Protein AF-A0A1F5FEW5-F1 (afdb_monomer_lite)

Organism: NCBI:txid1817816

Sequence (375 aa):
MHKVLIYILLVSVSVFAAATVSVQEEYPSTSPAATLWSGYEPPIFGDGAGYYFWDSQETSSWAPTYNWRTPHNPQGWHGDDTYWTLSTPFAIRFCGSNHAAGSNFYVGSNGILGFMSSGMDNPINQNLPSTSAPNNIMAAFWDNLSGYTNGEIYVETAGSAPTRKWCITYSPWYYYEAAADPIEFQILIHEAPLTTVNNSVEFRYKDVIGDSWRDNGFSATVGLENSGGTDAVQYSYNQEIIPNQFSILFVDKNWVDDQLGDFNLLTPEDGAEVYTGETINFTWEEASYGGHGDVTYTLFMDDNPEFSSPLVFDRGGVTWFNYVFGDDDTGNYWWKVYAEEDDIGISKWCEDVFEFLVTGVSVDETTWGQIKAEY

InterPro domains:
  IPR013783 Immunoglobulin-like fold [G3DSA:2.60.40.10] (257-363)

Structure (mmCIF, N/CA/C/O backbone):
data_AF-A0A1F5FEW5-F1
#
_entry.id   AF-A0A1F5FEW5-F1
#
loop_
_atom_site.group_PDB
_atom_site.id
_atom_site.type_symbol
_atom_site.label_atom_id
_atom_site.label_alt_id
_atom_site.label_comp_id
_atom_site.label_asym_id
_atom_site.label_entity_id
_atom_site.label_seq_id
_atom_site.pdbx_PDB_ins_code
_atom_site.Cartn_x
_atom_site.Cartn_y
_atom_site.Cartn_z
_atom_site.occupancy
_atom_site.B_iso_or_equiv
_atom_site.auth_seq_id
_atom_site.auth_comp_id
_atom_site.auth_asym_id
_atom_site.auth_atom_id
_atom_site.pdbx_PDB_model_num
ATOM 1 N N . MET A 1 1 ? -36.067 -18.335 -75.563 1.00 40.59 1 MET A N 1
ATOM 2 C CA . MET A 1 1 ? -36.464 -19.628 -74.967 1.00 40.59 1 MET A CA 1
ATOM 3 C C . MET A 1 1 ? -36.988 -19.354 -73.570 1.00 40.59 1 MET A C 1
ATOM 5 O O . MET A 1 1 ? -36.262 -18.792 -72.766 1.00 40.59 1 MET A O 1
ATOM 9 N N . HIS A 1 2 ? -38.266 -19.654 -73.338 1.00 34.50 2 HIS A N 1
ATOM 10 C CA . HIS A 1 2 ? -38.938 -19.556 -72.040 1.00 34.50 2 HIS A CA 1
ATOM 11 C C . HIS A 1 2 ? -38.387 -20.599 -71.064 1.00 34.50 2 HIS A C 1
ATOM 13 O O . HIS A 1 2 ? -38.307 -21.759 -71.460 1.00 34.50 2 HIS A O 1
ATOM 19 N N . LYS A 1 3 ? -38.161 -20.224 -69.798 1.00 34.78 3 LYS A N 1
ATOM 20 C CA . LYS A 1 3 ? -38.525 -21.050 -68.633 1.00 34.78 3 LYS A CA 1
ATOM 21 C C . LYS A 1 3 ? -38.896 -20.153 -67.447 1.00 34.78 3 LYS A C 1
ATOM 23 O O . LYS A 1 3 ? -38.059 -19.458 -66.888 1.00 34.78 3 LYS A O 1
ATOM 28 N N . VAL A 1 4 ? -40.184 -20.192 -67.126 1.00 32.16 4 VAL A N 1
ATOM 29 C CA . VAL A 1 4 ? -40.816 -19.743 -65.884 1.00 32.16 4 VAL A CA 1
ATOM 30 C C . VAL A 1 4 ? -40.591 -20.836 -64.838 1.00 32.16 4 VAL A C 1
ATOM 32 O O . VAL A 1 4 ? -40.785 -22.006 -65.166 1.00 32.16 4 VAL A O 1
ATOM 35 N N . LEU A 1 5 ? -40.245 -20.475 -63.599 1.00 31.42 5 LEU A N 1
ATOM 36 C CA . LEU A 1 5 ? -40.449 -21.344 -62.437 1.00 31.42 5 LEU A CA 1
ATOM 37 C C . LEU A 1 5 ? -41.149 -20.554 -61.321 1.00 31.42 5 LEU A C 1
ATOM 39 O O . LEU A 1 5 ? -40.703 -19.488 -60.910 1.00 31.42 5 LEU A O 1
ATOM 43 N N . ILE A 1 6 ? -42.287 -21.107 -60.916 1.00 30.22 6 ILE A N 1
ATOM 44 C CA . ILE A 1 6 ? -43.209 -20.706 -59.849 1.00 30.22 6 ILE A CA 1
ATOM 45 C C . ILE A 1 6 ? -42.828 -21.484 -58.576 1.00 30.22 6 ILE A C 1
ATOM 47 O O . ILE A 1 6 ? -42.201 -22.535 -58.709 1.00 30.22 6 ILE A O 1
ATOM 51 N N . TYR A 1 7 ? -43.319 -21.002 -57.417 1.00 27.98 7 TYR A N 1
ATOM 52 C CA . TYR A 1 7 ? -43.591 -21.696 -56.132 1.00 27.98 7 TYR A CA 1
ATOM 53 C C . TYR A 1 7 ? -42.615 -21.376 -54.976 1.00 27.98 7 TYR A C 1
ATOM 55 O O . TYR A 1 7 ? -41.419 -21.300 -55.209 1.00 27.98 7 TYR A O 1
ATOM 63 N N . ILE A 1 8 ? -42.991 -21.182 -53.697 1.00 31.66 8 ILE A N 1
ATOM 64 C CA . ILE A 1 8 ? -44.252 -21.158 -52.914 1.00 31.66 8 ILE A CA 1
ATOM 65 C C . ILE A 1 8 ? -43.999 -20.261 -51.694 1.00 31.66 8 ILE A C 1
ATOM 67 O O . ILE A 1 8 ? -42.938 -20.345 -51.081 1.00 31.66 8 ILE A O 1
ATOM 71 N N . LEU A 1 9 ? -44.990 -19.450 -51.320 1.00 28.30 9 LEU A N 1
ATOM 72 C CA . LEU A 1 9 ? -45.035 -18.715 -50.057 1.00 28.30 9 LEU A CA 1
ATOM 73 C C . LEU A 1 9 ? -45.395 -19.701 -48.925 1.00 28.30 9 LEU A C 1
ATOM 75 O O . LEU A 1 9 ? -46.493 -20.257 -48.928 1.00 28.30 9 LEU A O 1
ATOM 79 N N . LEU A 1 10 ? -44.486 -19.937 -47.976 1.00 30.41 10 LEU A N 1
ATOM 80 C CA . LEU A 1 10 ? -44.769 -20.689 -46.748 1.00 30.41 10 LEU A CA 1
ATOM 81 C C . LEU A 1 10 ? -45.176 -19.706 -45.645 1.00 30.41 10 LEU A C 1
ATOM 83 O O . LEU A 1 10 ? -44.367 -18.915 -45.171 1.00 30.41 10 LEU A O 1
ATOM 87 N N . VAL A 1 11 ? -46.452 -19.763 -45.265 1.00 31.06 11 VAL A N 1
ATOM 88 C CA . VAL A 1 11 ? -47.012 -19.103 -44.082 1.00 31.06 11 VAL A CA 1
ATOM 89 C C . VAL A 1 11 ? -46.701 -19.987 -42.875 1.00 31.06 11 VAL A C 1
ATOM 91 O O . VAL A 1 11 ? -47.143 -21.135 -42.830 1.00 31.06 11 VAL A O 1
ATOM 94 N N . SER A 1 12 ? -45.947 -19.480 -41.903 1.00 33.28 12 SER A N 1
ATOM 95 C CA . SER A 1 12 ? -45.783 -20.140 -40.608 1.00 33.28 12 SER A CA 1
ATOM 96 C C . SER A 1 12 ? -46.998 -19.849 -39.724 1.00 33.28 12 SER A C 1
ATOM 98 O O . SER A 1 12 ? -47.318 -18.704 -39.412 1.00 33.28 12 SER A O 1
ATOM 100 N N . VAL A 1 13 ? -47.694 -20.920 -39.344 1.00 30.59 13 VAL A N 1
ATOM 101 C CA . VAL A 1 13 ? -48.772 -20.931 -38.352 1.00 30.59 13 VAL A CA 1
ATOM 102 C C . VAL A 1 13 ? -48.139 -21.129 -36.977 1.00 30.59 13 VAL A C 1
ATOM 104 O O . VAL A 1 13 ? -47.499 -22.152 -36.734 1.00 30.59 13 VAL A O 1
ATOM 107 N N . SER A 1 14 ? -48.311 -20.165 -36.076 1.00 32.19 14 SER A N 1
ATOM 108 C CA . SER A 1 14 ? -47.898 -20.282 -34.676 1.00 32.19 14 SER A CA 1
ATOM 109 C C . SER A 1 14 ? -48.898 -21.160 -33.920 1.00 32.19 14 SER A C 1
ATOM 111 O O . SER A 1 14 ? -50.078 -20.826 -33.814 1.00 32.19 14 SER A O 1
ATOM 113 N N . VAL A 1 15 ? -48.427 -22.287 -33.392 1.00 32.88 15 VAL A N 1
ATOM 114 C CA . VAL A 1 15 ? -49.183 -23.160 -32.486 1.00 32.88 15 VAL A CA 1
ATOM 115 C C . VAL A 1 15 ? -49.046 -22.609 -31.066 1.00 32.88 15 VAL A C 1
ATOM 117 O O . VAL A 1 15 ? -47.937 -22.495 -30.551 1.00 32.88 15 VAL A O 1
ATOM 120 N N . PHE A 1 16 ? -50.169 -22.270 -30.429 1.00 29.48 16 PHE A N 1
ATOM 121 C CA . PHE A 1 16 ? -50.225 -21.982 -28.995 1.00 29.48 16 PHE A CA 1
ATOM 122 C C . PHE A 1 16 ? -50.066 -23.291 -28.212 1.00 29.48 16 PHE A C 1
ATOM 124 O O . PHE A 1 16 ? -50.954 -24.143 -28.237 1.00 29.48 16 PHE A O 1
ATOM 131 N N . ALA A 1 17 ? -48.947 -23.447 -27.507 1.00 32.41 17 ALA A N 1
ATOM 132 C CA . ALA A 1 17 ? -48.800 -24.448 -26.459 1.00 32.41 17 ALA A CA 1
ATOM 133 C C . ALA A 1 17 ? -49.227 -23.821 -25.124 1.00 32.41 17 ALA A C 1
ATOM 135 O O . ALA A 1 17 ? -48.622 -22.858 -24.657 1.00 32.41 17 ALA A O 1
ATOM 136 N N . ALA A 1 18 ? -50.293 -24.356 -24.530 1.00 30.48 18 ALA A N 1
ATOM 137 C CA . ALA A 1 18 ? -50.692 -24.040 -23.168 1.00 30.48 18 ALA A CA 1
ATOM 138 C C . ALA A 1 18 ? -49.733 -24.745 -22.197 1.00 30.48 18 ALA A C 1
ATOM 140 O O . ALA A 1 18 ? -49.729 -25.973 -22.118 1.00 30.48 18 ALA A O 1
ATOM 141 N N . ALA A 1 19 ? -48.922 -23.974 -21.473 1.00 31.45 19 ALA A N 1
ATOM 142 C CA . ALA A 1 19 ? -48.166 -24.469 -20.331 1.00 31.45 19 ALA A CA 1
ATOM 143 C C . ALA A 1 19 ? -48.987 -24.233 -19.057 1.00 31.45 19 ALA A C 1
ATOM 145 O O . ALA A 1 19 ? -49.386 -23.113 -18.743 1.00 31.45 19 ALA A O 1
ATOM 146 N N . THR A 1 20 ? -49.276 -25.322 -18.352 1.00 30.98 20 THR A N 1
ATOM 147 C CA . THR A 1 20 ? -49.889 -25.345 -17.025 1.00 30.98 20 THR A CA 1
ATOM 148 C C . THR A 1 20 ? -48.967 -24.682 -16.005 1.00 30.98 20 THR A C 1
ATOM 150 O O . THR A 1 20 ? -47.827 -25.108 -15.840 1.00 30.98 20 THR A O 1
ATOM 153 N N . VAL A 1 21 ? -49.476 -23.662 -15.313 1.00 26.70 21 VAL A N 1
ATOM 154 C CA . VAL A 1 21 ? -48.809 -22.998 -14.187 1.00 26.70 21 VAL A CA 1
ATOM 155 C C . VAL A 1 21 ? -48.862 -23.921 -12.969 1.00 26.70 21 VAL A C 1
ATOM 157 O O . VAL A 1 21 ? -49.942 -24.197 -12.448 1.00 26.70 21 VAL A O 1
ATOM 160 N N . SER A 1 22 ? -47.707 -24.398 -12.510 1.00 32.69 22 SER A N 1
ATOM 161 C CA . SER A 1 22 ? -47.540 -24.904 -11.147 1.00 32.69 22 SER A CA 1
ATOM 162 C C . SER A 1 22 ? -47.079 -23.747 -10.265 1.00 32.69 22 SER A C 1
ATOM 164 O O . SER A 1 22 ? -46.019 -23.175 -10.509 1.00 32.69 22 SER A O 1
ATOM 166 N N . VAL A 1 23 ? -47.884 -23.397 -9.264 1.00 29.64 23 VAL A N 1
ATOM 167 C CA . VAL A 1 23 ? -47.531 -22.418 -8.230 1.00 29.64 23 VAL A CA 1
ATOM 168 C C . VAL A 1 23 ? -46.444 -23.038 -7.352 1.00 29.64 23 VAL A C 1
ATOM 170 O O . VAL A 1 23 ? -46.699 -24.033 -6.677 1.00 29.64 23 VAL A O 1
ATOM 173 N N . GLN A 1 24 ? -45.234 -22.483 -7.402 1.00 28.95 24 GLN A N 1
ATOM 174 C CA . GLN A 1 24 ? -44.215 -22.699 -6.379 1.00 28.95 24 GLN A CA 1
ATOM 175 C C . GLN A 1 24 ? -44.379 -21.588 -5.337 1.00 28.95 24 GLN A C 1
ATOM 177 O O . GLN A 1 24 ? -44.496 -20.421 -5.705 1.00 28.95 24 GLN A O 1
ATOM 182 N N . GLU A 1 25 ? -44.451 -21.960 -4.059 1.00 30.53 25 GLU A N 1
ATOM 183 C CA . GLU A 1 25 ? -44.457 -21.012 -2.944 1.00 30.53 25 GLU A CA 1
ATOM 184 C C . GLU A 1 25 ? -43.163 -20.189 -2.965 1.00 30.53 25 GLU A C 1
ATOM 186 O O . GLU A 1 25 ? -42.057 -20.730 -2.914 1.00 30.53 25 GLU A O 1
ATOM 191 N N . GLU A 1 26 ? -43.318 -18.874 -3.081 1.00 28.38 26 GLU A N 1
ATOM 192 C CA . GLU A 1 26 ? -42.242 -17.896 -3.018 1.00 28.38 26 GLU A CA 1
ATOM 193 C C . GLU A 1 26 ? -41.897 -17.678 -1.538 1.00 28.38 26 GLU A C 1
ATOM 195 O O . GLU A 1 26 ? -42.662 -17.075 -0.783 1.00 28.38 26 GLU A O 1
ATOM 200 N N . TYR A 1 27 ? -40.765 -18.225 -1.091 1.00 30.38 27 TYR A N 1
ATOM 201 C CA . TYR A 1 27 ? -40.160 -17.807 0.172 1.00 30.38 27 TYR A CA 1
ATOM 202 C C . TYR A 1 27 ? -39.613 -16.385 -0.016 1.00 30.38 27 TYR A C 1
ATOM 204 O O . TYR A 1 27 ? -38.919 -16.151 -1.009 1.00 30.38 27 TYR A O 1
ATOM 212 N N . PRO A 1 28 ? -39.876 -15.431 0.895 1.00 28.75 28 PRO A N 1
ATOM 213 C CA . PRO A 1 28 ? -39.321 -14.094 0.765 1.00 28.75 28 PRO A CA 1
ATOM 214 C C . PRO A 1 28 ? -37.799 -14.161 0.928 1.00 28.75 28 PRO A C 1
ATOM 216 O O . PRO A 1 28 ? -37.284 -14.399 2.019 1.00 28.75 28 PRO A O 1
ATOM 219 N N . SER A 1 29 ? -37.072 -13.954 -0.171 1.00 33.06 29 SER A N 1
ATOM 220 C CA . SER A 1 29 ? -35.638 -13.690 -0.144 1.00 33.06 29 SER A CA 1
ATOM 221 C C . SER A 1 29 ? -35.419 -12.253 0.322 1.00 33.06 29 SER A C 1
ATOM 223 O O . SER A 1 29 ? -35.373 -11.324 -0.483 1.00 33.06 29 SER A O 1
ATOM 225 N N . THR A 1 30 ? -35.295 -12.054 1.627 1.00 30.69 30 THR A N 1
ATOM 226 C CA . THR A 1 30 ? -34.707 -10.830 2.173 1.00 30.69 30 THR A CA 1
ATOM 227 C C . THR A 1 30 ? -33.286 -11.143 2.616 1.00 30.69 30 THR A C 1
ATOM 229 O O . THR A 1 30 ? -33.026 -11.317 3.803 1.00 30.69 30 THR A O 1
ATOM 232 N N . SER A 1 31 ? -32.357 -11.215 1.661 1.00 32.62 31 SER A N 1
ATOM 233 C CA . SER A 1 31 ? -31.032 -10.673 1.963 1.00 32.62 31 SER A CA 1
ATOM 234 C C . SER A 1 31 ? -31.220 -9.161 1.984 1.00 32.62 31 SER A C 1
ATOM 236 O O . SER A 1 31 ? -31.652 -8.617 0.961 1.00 32.62 31 SER A O 1
ATOM 238 N N . PRO A 1 32 ? -30.979 -8.462 3.104 1.00 31.09 32 PRO A N 1
ATOM 239 C CA . PRO A 1 32 ? -30.850 -7.024 3.021 1.00 31.09 32 PRO A CA 1
ATOM 240 C C . PRO A 1 32 ? -29.659 -6.766 2.097 1.00 31.09 32 PRO A C 1
ATOM 242 O O . PRO A 1 32 ? -28.554 -7.250 2.337 1.00 31.09 32 PRO A O 1
ATOM 245 N N . ALA A 1 33 ? -29.908 -6.076 0.986 1.00 33.22 33 ALA A N 1
ATOM 246 C CA . ALA A 1 33 ? -28.832 -5.443 0.251 1.00 33.22 33 ALA A CA 1
ATOM 247 C C . ALA A 1 33 ? -28.129 -4.533 1.259 1.00 33.22 33 ALA A C 1
ATOM 249 O O . ALA A 1 33 ? -28.769 -3.628 1.798 1.00 33.22 33 ALA A O 1
ATOM 250 N N . ALA A 1 34 ? -26.865 -4.829 1.568 1.00 35.53 34 ALA A N 1
ATOM 251 C CA . ALA A 1 34 ? -26.029 -3.935 2.346 1.00 35.53 34 ALA A CA 1
ATOM 252 C C . ALA A 1 34 ? -26.091 -2.569 1.660 1.00 35.53 34 ALA A C 1
ATOM 254 O O . ALA A 1 34 ? -25.756 -2.431 0.480 1.00 35.53 34 ALA A O 1
ATOM 255 N N . THR A 1 35 ? -26.649 -1.587 2.358 1.00 31.11 35 THR A N 1
ATOM 256 C CA . THR A 1 35 ? -26.758 -0.227 1.848 1.00 31.11 35 THR A CA 1
ATOM 257 C C . THR A 1 35 ? -25.340 0.325 1.820 1.00 31.11 35 THR A C 1
ATOM 259 O O . THR A 1 35 ? -24.811 0.717 2.854 1.00 31.11 35 THR A O 1
ATOM 262 N N . LEU A 1 36 ? -24.696 0.265 0.654 1.00 34.81 36 LEU A N 1
ATOM 263 C CA . LEU A 1 36 ? -23.358 0.810 0.458 1.00 34.81 36 LEU A CA 1
ATOM 264 C C . LEU A 1 36 ? -23.362 2.299 0.831 1.00 34.81 36 LEU A C 1
ATOM 266 O O . LEU A 1 36 ? -24.249 3.057 0.429 1.00 34.81 36 LEU A O 1
ATOM 270 N N . TRP A 1 37 ? -22.370 2.674 1.633 1.00 38.19 37 TRP A N 1
ATOM 271 C CA . TRP A 1 37 ? -22.073 4.022 2.104 1.00 38.19 37 TRP A CA 1
ATOM 272 C C . TRP A 1 37 ? -22.218 5.075 0.992 1.00 38.19 37 TRP A C 1
ATOM 274 O O . TRP A 1 37 ? -21.627 4.953 -0.081 1.00 38.19 37 TRP A O 1
ATOM 284 N N . SER A 1 38 ? -22.956 6.158 1.258 1.00 39.25 38 SER A N 1
ATOM 285 C CA . SER A 1 38 ? -23.284 7.222 0.290 1.00 39.25 38 SER A CA 1
ATOM 286 C C . SER A 1 38 ? -22.122 8.174 -0.050 1.00 39.25 38 SER A C 1
ATOM 288 O O . SER A 1 38 ? -22.351 9.316 -0.446 1.00 39.25 38 SER A O 1
ATOM 290 N N . GLY A 1 39 ? -20.881 7.723 0.128 1.00 34.00 39 GLY A N 1
ATOM 291 C CA . GLY A 1 39 ? -19.651 8.420 -0.258 1.00 34.00 39 GLY A CA 1
ATOM 292 C C . GLY A 1 39 ? -18.608 7.508 -0.912 1.00 34.00 39 GLY A C 1
ATOM 293 O O . GLY A 1 39 ? -17.491 7.956 -1.150 1.00 34.00 39 GLY A O 1
ATOM 294 N N . TYR A 1 40 ? -18.949 6.241 -1.176 1.00 38.09 40 TYR A N 1
ATOM 295 C CA . TYR A 1 40 ? -18.079 5.301 -1.874 1.00 38.09 40 TYR A CA 1
ATOM 296 C C . TYR A 1 40 ? -18.386 5.387 -3.370 1.00 38.09 40 TYR A C 1
ATOM 298 O O . TYR A 1 40 ? -19.321 4.763 -3.867 1.00 38.09 40 TYR A O 1
ATOM 306 N N . GLU A 1 41 ? -17.620 6.208 -4.081 1.00 43.66 41 GLU A N 1
ATOM 307 C CA . GLU A 1 41 ? -17.460 6.038 -5.523 1.00 43.66 41 GLU A CA 1
ATOM 308 C C . GLU A 1 41 ? -16.351 4.987 -5.694 1.00 43.66 41 GLU A C 1
ATOM 310 O O . GLU A 1 41 ? -15.206 5.283 -5.332 1.00 43.66 41 GLU A O 1
ATOM 315 N N . PRO A 1 42 ? -16.647 3.755 -6.159 1.00 41.94 42 PRO A N 1
ATOM 316 C CA . PRO A 1 42 ? -15.589 2.798 -6.468 1.00 41.94 42 PRO A CA 1
ATOM 317 C C . PRO A 1 42 ? -14.603 3.458 -7.445 1.00 41.94 42 PRO A C 1
ATOM 319 O O . PRO A 1 42 ? -15.044 4.218 -8.317 1.00 41.94 42 PRO A O 1
ATOM 322 N N . PRO A 1 43 ? -13.286 3.216 -7.315 1.00 47.47 43 PRO A N 1
ATOM 323 C CA . PRO A 1 43 ? -12.303 3.825 -8.199 1.00 47.47 43 PRO A CA 1
ATOM 324 C C . PRO A 1 43 ? -12.675 3.578 -9.660 1.00 47.47 43 PRO A C 1
ATOM 326 O O . PRO A 1 43 ? -13.128 2.498 -10.046 1.00 47.47 43 PRO A O 1
ATOM 329 N N . ILE A 1 44 ? -12.487 4.617 -10.473 1.00 49.03 44 ILE A N 1
ATOM 330 C CA . ILE A 1 44 ? -12.926 4.668 -11.866 1.00 49.03 44 ILE A CA 1
ATOM 331 C C . ILE A 1 44 ? -12.218 3.599 -12.739 1.00 49.03 44 ILE A C 1
ATOM 333 O O . ILE A 1 44 ? -12.749 3.281 -13.801 1.00 49.03 44 ILE A O 1
ATOM 337 N N . PHE A 1 45 ? -11.125 2.949 -12.289 1.00 47.62 45 PHE A N 1
ATOM 338 C CA . PHE A 1 45 ? -10.486 1.809 -12.976 1.00 47.62 45 PHE A CA 1
ATOM 339 C C . PHE A 1 45 ? -9.711 0.840 -12.038 1.00 47.62 45 PHE A C 1
ATOM 341 O O . PHE A 1 45 ? -9.053 1.275 -11.101 1.00 47.62 45 PHE A O 1
ATOM 348 N N . GLY A 1 46 ? -9.735 -0.468 -12.369 1.00 52.12 46 GLY A N 1
ATOM 349 C CA . GLY A 1 46 ? -8.716 -1.480 -12.010 1.00 52.12 46 GLY A CA 1
ATOM 350 C C . GLY A 1 46 ? -8.936 -2.342 -10.753 1.00 52.12 46 GLY A C 1
ATOM 351 O O . GLY A 1 46 ? -8.363 -2.033 -9.720 1.00 52.12 46 GLY A O 1
ATOM 352 N N . ASP A 1 47 ? -9.656 -3.471 -10.860 1.00 62.19 47 ASP A N 1
ATOM 353 C CA . ASP A 1 47 ? -9.476 -4.637 -9.963 1.00 62.19 47 ASP A CA 1
ATOM 354 C C . ASP A 1 47 ? -8.523 -5.610 -10.658 1.00 62.19 47 ASP A C 1
ATOM 356 O O . ASP A 1 47 ? -8.804 -6.076 -11.767 1.00 62.19 47 ASP A O 1
ATOM 360 N N . GLY A 1 48 ? -7.384 -5.881 -10.032 1.00 80.25 48 GLY A N 1
ATOM 361 C CA . GLY A 1 48 ? -6.429 -6.854 -10.537 1.00 80.25 48 GLY A CA 1
ATOM 362 C C . GLY A 1 48 ? -5.248 -7.027 -9.598 1.00 80.25 48 GLY A C 1
ATOM 363 O O . GLY A 1 48 ? -4.838 -6.108 -8.892 1.00 80.25 48 GLY A O 1
ATOM 364 N N . ALA A 1 49 ? -4.726 -8.244 -9.526 1.00 90.19 49 ALA A N 1
ATOM 365 C CA . ALA A 1 49 ? -3.607 -8.627 -8.670 1.00 90.19 49 ALA A CA 1
ATOM 366 C C . ALA A 1 49 ? -3.765 -8.254 -7.175 1.00 90.19 49 ALA A C 1
ATOM 368 O O . ALA A 1 49 ? -2.775 -8.178 -6.450 1.00 90.19 49 ALA A O 1
ATOM 369 N N . GLY A 1 50 ? -4.997 -8.057 -6.692 1.00 91.69 50 GLY A N 1
ATOM 370 C CA . GLY A 1 50 ? -5.294 -7.699 -5.300 1.00 91.69 50 GLY A CA 1
ATOM 371 C C . GLY A 1 50 ? -5.183 -6.208 -4.967 1.00 91.69 50 GLY A C 1
ATOM 372 O O . GLY A 1 50 ? -5.137 -5.870 -3.787 1.00 91.69 50 GLY A O 1
ATOM 373 N N . TYR A 1 51 ? -5.149 -5.330 -5.968 1.00 93.75 51 TYR A N 1
ATOM 374 C CA . TYR A 1 51 ? -5.003 -3.888 -5.783 1.00 93.75 51 TYR A CA 1
ATOM 375 C C . TYR A 1 51 ? -6.124 -3.097 -6.462 1.00 93.75 51 TYR A C 1
ATOM 377 O O . TYR A 1 51 ? -6.565 -3.458 -7.551 1.00 93.75 51 TYR A O 1
ATOM 385 N N . TYR A 1 52 ? -6.482 -1.972 -5.846 1.00 92.81 52 TYR A N 1
ATOM 386 C CA . TYR A 1 52 ? -7.066 -0.808 -6.513 1.00 92.81 52 TYR A CA 1
ATOM 387 C C . TYR A 1 52 ? -5.995 0.260 -6.739 1.00 92.81 52 TYR A C 1
ATOM 389 O O . TYR A 1 52 ? -4.930 0.214 -6.114 1.00 92.81 52 TYR A O 1
ATOM 397 N N . PHE A 1 53 ? -6.280 1.249 -7.590 1.00 93.44 53 PHE A N 1
ATOM 398 C CA . PHE A 1 53 ? -5.440 2.436 -7.709 1.00 93.44 53 PHE A CA 1
ATOM 399 C C . PHE A 1 53 ? -6.226 3.742 -7.774 1.00 93.44 53 PHE A C 1
ATOM 401 O O . PHE A 1 53 ? -7.387 3.768 -8.173 1.00 93.44 53 PHE A O 1
ATOM 408 N N . TRP A 1 54 ? -5.531 4.821 -7.421 1.00 93.50 54 TRP A N 1
ATOM 409 C CA . TRP A 1 54 ? -5.956 6.203 -7.622 1.00 93.50 54 TRP A CA 1
ATOM 410 C C . TRP A 1 54 ? -4.778 7.027 -8.111 1.00 93.50 54 TRP A C 1
ATOM 412 O O . TRP A 1 54 ? -3.628 6.770 -7.733 1.00 93.50 54 TRP A O 1
ATOM 422 N N . ASP A 1 55 ? -5.066 8.064 -8.884 1.00 94.81 55 ASP A N 1
ATOM 423 C CA . ASP A 1 55 ? -4.074 9.058 -9.254 1.00 94.81 55 ASP A CA 1
ATOM 424 C C . ASP A 1 55 ? -4.290 10.432 -8.610 1.00 94.81 55 ASP A C 1
ATOM 426 O O . ASP A 1 55 ? -5.322 10.746 -8.018 1.00 94.81 55 ASP A O 1
ATOM 430 N N . SER A 1 56 ? -3.249 11.261 -8.684 1.00 95.94 56 SER A N 1
ATOM 431 C CA . SER A 1 56 ? -3.212 12.578 -8.037 1.00 95.94 56 SER A CA 1
ATOM 432 C C . SER A 1 56 ? -4.142 13.645 -8.616 1.00 95.94 56 SER A C 1
ATOM 434 O O . SER A 1 56 ? -4.173 14.759 -8.090 1.00 95.94 56 SER A O 1
ATOM 436 N N . GLN A 1 57 ? -4.863 13.357 -9.701 1.00 93.31 57 GLN A N 1
ATOM 437 C CA . GLN A 1 57 ? -5.868 14.263 -10.265 1.00 93.31 57 GLN A CA 1
ATOM 438 C C . GLN A 1 57 ? -7.281 13.947 -9.765 1.00 93.31 57 GLN A C 1
ATOM 440 O O . GLN A 1 57 ? -8.210 14.724 -10.005 1.00 93.31 57 GLN A O 1
ATOM 445 N N . GLU A 1 58 ? -7.451 12.839 -9.049 1.00 90.25 58 GLU A N 1
ATOM 446 C CA . GLU A 1 58 ? -8.721 12.433 -8.468 1.00 90.25 58 GLU A CA 1
ATOM 447 C C . GLU A 1 58 ? -9.026 13.156 -7.144 1.00 90.25 58 GLU A C 1
ATOM 449 O O . GLU A 1 58 ? -8.166 13.762 -6.507 1.00 90.25 58 GLU A O 1
ATOM 454 N N . THR A 1 59 ? -10.293 13.099 -6.718 1.00 85.50 59 THR A N 1
ATOM 455 C CA . THR A 1 59 ? -10.786 13.755 -5.485 1.00 85.50 59 THR A CA 1
ATOM 456 C C . THR A 1 59 ? -11.107 12.777 -4.352 1.00 85.50 59 THR A C 1
ATOM 458 O O . THR A 1 59 ? -11.537 13.198 -3.279 1.00 85.50 59 THR A O 1
ATOM 461 N N . SER A 1 60 ? -10.895 11.478 -4.584 1.00 84.31 60 SER A N 1
ATOM 462 C CA . SER A 1 60 ? -11.062 10.409 -3.594 1.00 84.31 60 SER A CA 1
ATOM 463 C C . SER A 1 60 ? -10.171 10.634 -2.366 1.00 84.31 60 SER A C 1
ATOM 465 O O . SER A 1 60 ? -9.056 11.138 -2.487 1.00 84.31 60 SER A O 1
ATOM 467 N N . SER A 1 61 ? -10.608 10.185 -1.185 1.00 82.25 61 SER A N 1
ATOM 468 C CA . SER A 1 61 ? -9.773 10.173 0.029 1.00 82.25 61 SER A CA 1
ATOM 469 C C . SER A 1 61 ? -8.531 9.284 -0.094 1.00 82.25 61 SER A C 1
ATOM 471 O O . SER A 1 61 ? -7.587 9.445 0.676 1.00 82.25 61 SER A O 1
ATOM 473 N N . TRP A 1 62 ? -8.529 8.359 -1.056 1.00 85.75 62 TRP A N 1
ATOM 474 C CA . TRP A 1 62 ? -7.397 7.492 -1.383 1.00 85.75 62 TRP A CA 1
ATOM 475 C C . TRP A 1 62 ? -6.473 8.080 -2.458 1.00 85.75 62 TRP A C 1
ATOM 477 O O . TRP A 1 62 ? -5.391 7.539 -2.684 1.00 85.75 62 TRP A O 1
ATOM 487 N N . ALA A 1 63 ? -6.863 9.183 -3.107 1.00 89.31 63 ALA A N 1
ATOM 488 C CA . ALA A 1 63 ? -6.043 9.824 -4.127 1.00 89.31 63 ALA A CA 1
ATOM 489 C C . ALA A 1 63 ? -4.725 10.339 -3.517 1.00 89.31 63 ALA A C 1
ATOM 491 O O . ALA A 1 63 ? -4.741 11.075 -2.521 1.00 89.31 63 ALA A O 1
ATOM 492 N N . PRO A 1 64 ? -3.558 9.978 -4.084 1.00 94.00 64 PRO A N 1
ATOM 493 C CA . PRO A 1 64 ? -2.287 10.470 -3.582 1.00 94.00 64 PRO A CA 1
ATOM 494 C C . PRO A 1 64 ? -2.134 11.962 -3.878 1.00 94.00 64 PRO A C 1
ATOM 496 O O . PRO A 1 64 ? -2.507 12.455 -4.936 1.00 94.00 64 PRO A O 1
ATOM 499 N N . THR A 1 65 ? -1.486 12.697 -2.979 1.00 94.12 65 THR A N 1
ATOM 500 C CA . THR A 1 65 ? -0.970 14.029 -3.316 1.00 94.12 65 THR A CA 1
ATOM 501 C C . THR A 1 65 ? 0.446 13.889 -3.856 1.00 94.12 65 THR A C 1
ATOM 503 O O . THR A 1 65 ? 1.318 13.375 -3.149 1.00 94.12 65 THR A O 1
ATOM 506 N N . TYR A 1 66 ? 0.701 14.399 -5.065 1.00 96.44 66 TYR A N 1
ATOM 507 C CA . TYR A 1 66 ? 2.053 14.412 -5.617 1.00 96.44 66 TYR A CA 1
ATOM 508 C C . TYR A 1 66 ? 3.020 15.136 -4.671 1.00 96.44 66 TYR A C 1
ATOM 510 O O . TYR A 1 66 ? 2.821 16.293 -4.290 1.00 96.44 66 TYR A O 1
ATOM 518 N N . ASN A 1 67 ? 4.096 14.444 -4.301 1.00 96.00 67 ASN A N 1
ATOM 519 C CA . ASN A 1 67 ? 5.122 14.978 -3.418 1.00 96.00 67 ASN A CA 1
ATOM 520 C C . ASN A 1 67 ? 6.479 14.340 -3.731 1.00 96.00 67 ASN A C 1
ATOM 522 O O . ASN A 1 67 ? 6.773 13.230 -3.288 1.00 96.00 67 ASN A O 1
ATOM 526 N N . TRP A 1 68 ? 7.328 15.026 -4.490 1.00 97.44 68 TRP A N 1
ATOM 527 C CA . TRP A 1 68 ? 8.659 14.507 -4.801 1.00 97.44 68 TRP A CA 1
ATOM 528 C C . TRP A 1 68 ? 9.546 14.427 -3.561 1.00 97.44 68 TRP A C 1
ATOM 530 O O . TRP A 1 68 ? 9.691 15.402 -2.820 1.00 97.44 68 TRP A O 1
ATOM 540 N N . ARG A 1 69 ? 10.212 13.288 -3.364 1.00 95.56 69 ARG A N 1
ATOM 541 C CA . ARG A 1 69 ? 11.228 13.160 -2.320 1.00 95.56 69 ARG A CA 1
ATOM 542 C C . ARG A 1 69 ? 12.605 13.423 -2.914 1.00 95.56 69 ARG A C 1
ATOM 544 O O . ARG A 1 69 ? 13.018 12.719 -3.822 1.00 95.56 69 ARG A O 1
ATOM 551 N N . THR A 1 70 ? 13.365 14.370 -2.371 1.00 96.56 70 THR A N 1
ATOM 552 C CA . THR A 1 70 ? 14.777 14.516 -2.762 1.00 96.56 70 THR A CA 1
ATOM 553 C C . THR A 1 70 ? 15.556 13.250 -2.378 1.00 96.56 70 THR A C 1
ATOM 555 O O . THR A 1 70 ? 15.578 12.919 -1.188 1.00 96.56 70 THR A O 1
ATOM 558 N N . PRO A 1 71 ? 16.186 12.542 -3.333 1.00 96.00 71 PRO A N 1
ATOM 559 C CA . PRO A 1 71 ? 16.929 11.327 -3.029 1.00 96.00 71 PRO A CA 1
ATOM 560 C C . PRO A 1 71 ? 18.349 11.641 -2.519 1.00 96.00 71 PRO A C 1
ATOM 562 O O . PRO A 1 71 ? 18.966 12.618 -2.944 1.00 96.00 71 PRO A O 1
ATOM 565 N N . HIS A 1 72 ? 18.886 10.812 -1.612 1.00 95.19 72 HIS A N 1
ATOM 566 C CA . HIS A 1 72 ? 20.188 11.073 -0.959 1.00 95.19 72 HIS A CA 1
ATOM 567 C C . HIS A 1 72 ? 21.219 9.934 -1.041 1.00 95.19 72 HIS A C 1
ATOM 569 O O . HIS A 1 72 ? 22.400 10.190 -0.818 1.00 95.19 72 HIS A O 1
ATOM 575 N N . ASN A 1 73 ? 20.810 8.693 -1.334 1.00 97.81 73 ASN A N 1
ATOM 576 C CA . ASN A 1 73 ? 21.689 7.513 -1.312 1.00 97.81 73 ASN A CA 1
ATOM 577 C C . ASN A 1 73 ? 21.931 6.918 -2.722 1.00 97.81 73 ASN A C 1
ATOM 579 O O . ASN A 1 73 ? 21.273 5.931 -3.078 1.00 97.81 73 ASN A O 1
ATOM 583 N N . PRO A 1 74 ? 22.822 7.523 -3.536 1.00 98.06 74 PRO A N 1
ATOM 584 C CA . PRO A 1 74 ? 23.128 7.055 -4.890 1.00 98.06 74 PRO A CA 1
ATOM 585 C C . PRO A 1 74 ? 23.811 5.686 -4.859 1.00 98.06 74 PRO A C 1
ATOM 587 O O . PRO A 1 74 ? 24.589 5.406 -3.944 1.00 98.06 74 PRO A O 1
ATOM 590 N N . GLN A 1 75 ? 23.540 4.838 -5.849 1.00 98.44 75 GLN A N 1
ATOM 591 C CA . GLN A 1 75 ? 24.136 3.501 -5.941 1.00 98.44 75 GLN A CA 1
ATOM 592 C C . GLN A 1 75 ? 25.311 3.422 -6.933 1.00 98.44 75 GLN A C 1
ATOM 594 O O . GLN A 1 75 ? 26.041 2.428 -6.943 1.00 98.44 75 GLN A O 1
ATOM 599 N N . GLY A 1 76 ? 25.526 4.453 -7.751 1.00 98.00 76 GLY A N 1
ATOM 600 C CA . GLY A 1 76 ? 26.432 4.422 -8.897 1.00 98.00 76 GLY A CA 1
ATOM 601 C C . GLY A 1 76 ? 25.877 3.598 -10.060 1.00 98.00 76 GLY A C 1
ATOM 602 O O . GLY A 1 76 ? 26.651 3.110 -10.886 1.00 98.00 76 GLY A O 1
ATOM 603 N N . TRP A 1 77 ? 24.564 3.376 -10.100 1.00 98.38 77 TRP A N 1
ATOM 604 C CA . TRP A 1 77 ? 23.914 2.464 -11.038 1.00 98.38 77 TRP A CA 1
ATOM 605 C C . TRP A 1 77 ? 23.460 3.197 -12.291 1.00 98.38 77 TRP A C 1
ATOM 607 O O . TRP A 1 77 ? 22.644 4.112 -12.242 1.00 98.38 77 TRP A O 1
ATOM 617 N N . HIS A 1 78 ? 24.006 2.762 -13.419 1.00 97.69 78 HIS A N 1
ATOM 618 C CA . HIS A 1 78 ? 23.701 3.258 -14.751 1.00 97.69 78 HIS A CA 1
ATOM 619 C C . HIS A 1 78 ? 24.007 2.165 -15.774 1.00 97.69 78 HIS A C 1
ATOM 621 O O . HIS A 1 78 ? 24.810 1.260 -15.524 1.00 97.69 78 HIS A O 1
ATOM 627 N N . GLY A 1 79 ? 23.364 2.244 -16.927 1.00 98.00 79 GLY A N 1
ATOM 628 C CA . GLY A 1 79 ? 23.491 1.267 -17.991 1.00 98.00 79 GLY A CA 1
ATOM 629 C C . GLY A 1 79 ? 22.209 1.141 -18.796 1.00 98.00 79 GLY A C 1
ATOM 630 O O . GLY A 1 79 ? 21.176 1.716 -18.453 1.00 98.00 79 GLY A O 1
ATOM 631 N N . ASP A 1 80 ? 22.326 0.361 -19.854 1.00 98.00 80 ASP A N 1
ATOM 632 C CA . ASP A 1 80 ? 21.279 0.021 -20.804 1.00 98.00 80 ASP A CA 1
ATOM 633 C C . ASP A 1 80 ? 21.075 -1.494 -20.762 1.00 98.00 80 ASP A C 1
ATOM 635 O O . ASP A 1 80 ? 22.055 -2.220 -20.558 1.00 98.00 80 ASP A O 1
ATOM 639 N N . ASP A 1 81 ? 19.828 -1.944 -20.893 1.00 98.31 81 ASP A N 1
ATOM 640 C CA . ASP A 1 81 ? 19.433 -3.359 -20.836 1.00 98.31 81 ASP A CA 1
ATOM 641 C C . ASP A 1 81 ? 20.167 -4.165 -19.749 1.00 98.31 81 ASP A C 1
ATOM 643 O O . ASP A 1 81 ? 20.852 -5.163 -19.992 1.00 98.31 81 ASP A O 1
ATOM 647 N N . THR A 1 82 ? 20.067 -3.688 -18.508 1.00 98.50 82 THR A N 1
ATOM 648 C CA . THR A 1 82 ? 20.718 -4.294 -17.345 1.00 98.50 82 THR A CA 1
ATOM 649 C C . THR A 1 82 ? 19.815 -4.225 -16.121 1.00 98.50 82 THR A C 1
ATOM 651 O O . THR A 1 82 ? 18.794 -3.539 -16.111 1.00 98.50 82 THR A O 1
ATOM 654 N N . TYR A 1 83 ? 20.189 -4.928 -15.058 1.00 98.75 83 TYR A N 1
ATOM 655 C CA . TYR A 1 83 ? 19.494 -4.849 -13.784 1.00 98.75 83 TYR A CA 1
ATOM 656 C C . TYR A 1 83 ? 20.453 -5.006 -12.607 1.00 98.75 83 TYR A C 1
ATOM 658 O O . TYR A 1 83 ? 21.532 -5.598 -12.703 1.00 98.75 83 TYR A O 1
ATOM 666 N N . TRP A 1 84 ? 20.012 -4.521 -11.455 1.00 98.75 84 TRP A N 1
ATOM 667 C CA . TRP A 1 84 ? 20.704 -4.657 -10.182 1.00 98.75 84 TRP A CA 1
ATOM 668 C C . TRP A 1 84 ? 19.870 -5.457 -9.194 1.00 98.75 84 TRP A C 1
ATOM 670 O O . TRP A 1 84 ? 18.666 -5.637 -9.364 1.00 98.75 84 TRP A O 1
ATOM 680 N N . THR A 1 85 ? 20.526 -5.981 -8.161 1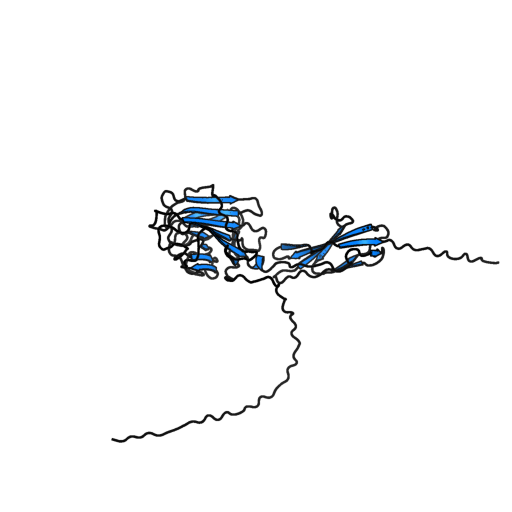.00 98.62 85 THR A N 1
ATOM 681 C CA . THR A 1 85 ? 19.871 -6.752 -7.100 1.00 98.62 85 THR A CA 1
ATOM 682 C C . THR A 1 85 ? 20.009 -6.024 -5.771 1.00 98.62 85 THR A C 1
ATOM 684 O O . THR A 1 85 ? 21.105 -5.633 -5.374 1.00 98.62 85 THR A O 1
ATOM 687 N N . LEU A 1 86 ? 18.885 -5.881 -5.083 1.00 98.19 86 LEU A N 1
ATOM 688 C CA . LEU A 1 86 ? 18.742 -5.381 -3.725 1.00 98.19 86 LEU A CA 1
ATOM 689 C C . LEU A 1 86 ? 18.211 -6.492 -2.817 1.00 98.19 86 LEU A C 1
ATOM 691 O O . LEU A 1 86 ? 17.670 -7.497 -3.280 1.00 98.19 86 LEU A O 1
ATOM 695 N N . SER A 1 87 ? 18.321 -6.272 -1.511 1.00 98.25 87 SER A N 1
ATOM 696 C CA . SER A 1 87 ? 17.602 -7.048 -0.503 1.00 98.25 87 SER A CA 1
ATOM 697 C C . SER A 1 87 ? 16.491 -6.191 0.090 1.00 98.25 87 SER A C 1
ATOM 699 O O . SER A 1 87 ? 16.729 -5.029 0.428 1.00 98.25 87 SER A O 1
ATOM 701 N N . THR A 1 88 ? 15.290 -6.749 0.236 1.00 98.31 88 THR A N 1
ATOM 702 C CA . THR A 1 88 ? 14.159 -6.021 0.822 1.00 98.31 88 THR A CA 1
ATOM 703 C C . THR A 1 88 ? 14.471 -5.593 2.268 1.00 98.31 88 THR A C 1
ATOM 705 O O . THR A 1 88 ? 14.935 -6.413 3.066 1.00 98.31 88 THR A O 1
ATOM 708 N N . PRO A 1 89 ? 14.221 -4.329 2.659 1.00 97.75 89 PRO A N 1
ATOM 709 C CA . PRO A 1 89 ? 14.519 -3.839 4.012 1.00 97.75 89 PRO A CA 1
ATOM 710 C C . PRO A 1 89 ? 13.496 -4.299 5.068 1.00 97.75 89 PRO A C 1
ATOM 712 O O . PRO A 1 89 ? 13.718 -4.147 6.275 1.00 97.75 89 PRO A O 1
ATOM 715 N N . PHE A 1 90 ? 12.363 -4.836 4.619 1.00 97.12 90 PHE A N 1
ATOM 716 C CA . PHE A 1 90 ? 11.278 -5.386 5.423 1.00 97.12 90 PHE A CA 1
ATOM 717 C C . PHE A 1 90 ? 10.505 -6.440 4.625 1.00 97.12 90 PHE A C 1
ATOM 719 O O . PHE A 1 90 ? 10.789 -6.659 3.446 1.00 97.12 90 PHE A O 1
ATOM 726 N N . ALA A 1 91 ? 9.581 -7.138 5.286 1.00 96.50 91 ALA A N 1
ATOM 727 C CA . ALA A 1 91 ? 8.722 -8.103 4.615 1.00 96.50 91 ALA A CA 1
ATOM 728 C C . ALA A 1 91 ? 7.741 -7.375 3.689 1.00 96.50 91 ALA A C 1
ATOM 730 O O . ALA A 1 91 ? 7.123 -6.397 4.100 1.00 96.50 91 ALA A O 1
ATOM 731 N N . ILE A 1 92 ? 7.617 -7.848 2.452 1.00 97.50 92 ILE A N 1
ATOM 732 C CA . ILE A 1 92 ? 6.726 -7.275 1.447 1.00 97.50 92 ILE A CA 1
ATOM 733 C C . ILE A 1 92 ? 5.745 -8.353 1.001 1.00 97.50 92 ILE A C 1
ATOM 735 O O . ILE A 1 92 ? 6.155 -9.403 0.510 1.00 97.50 92 ILE A O 1
ATOM 739 N N . ARG A 1 93 ? 4.454 -8.088 1.151 1.00 96.81 93 ARG A N 1
ATOM 740 C CA . ARG A 1 93 ? 3.379 -8.824 0.500 1.00 96.81 93 ARG A CA 1
ATOM 741 C C . ARG A 1 93 ? 3.027 -8.094 -0.793 1.00 96.81 93 ARG A C 1
ATOM 743 O O . ARG A 1 93 ? 2.724 -6.905 -0.771 1.00 96.81 93 ARG A O 1
ATOM 750 N N . PHE A 1 94 ? 3.148 -8.783 -1.919 1.00 97.44 94 PHE A N 1
ATOM 751 C CA . PHE A 1 94 ? 2.953 -8.211 -3.247 1.00 97.44 94 PHE A CA 1
ATOM 752 C C . PHE A 1 94 ? 2.171 -9.186 -4.120 1.00 97.44 94 PHE A C 1
ATOM 754 O O . PHE A 1 94 ? 2.551 -10.353 -4.245 1.00 97.44 94 PHE A O 1
ATOM 761 N N . CYS A 1 95 ? 1.067 -8.717 -4.700 1.00 95.81 95 CYS A N 1
ATOM 762 C CA . CYS A 1 95 ? 0.153 -9.523 -5.510 1.00 95.81 95 CYS A CA 1
ATOM 763 C C . CYS A 1 95 ? -0.241 -10.860 -4.839 1.00 95.81 95 CYS A C 1
ATOM 765 O O . CYS A 1 95 ? -0.192 -11.930 -5.452 1.00 95.81 95 CYS A O 1
ATOM 767 N N . GLY A 1 96 ? -0.529 -10.821 -3.533 1.00 92.75 96 GLY A N 1
ATOM 768 C CA . GLY A 1 96 ? -0.883 -11.976 -2.698 1.00 92.75 96 GLY A CA 1
ATOM 769 C C . GLY A 1 96 ? 0.291 -12.874 -2.278 1.00 92.75 96 GLY A C 1
ATOM 770 O O . GLY A 1 96 ? 0.102 -13.804 -1.486 1.00 92.75 96 GLY A O 1
ATOM 771 N N . SER A 1 97 ? 1.509 -12.606 -2.755 1.00 94.75 97 SER A N 1
ATOM 772 C CA . SER A 1 97 ? 2.717 -13.383 -2.448 1.00 94.75 97 SER A CA 1
ATOM 773 C C . SER A 1 97 ? 3.537 -12.737 -1.332 1.00 94.75 97 SER A C 1
ATOM 775 O O . SER A 1 97 ? 3.772 -11.534 -1.344 1.00 94.75 97 SER A O 1
ATOM 777 N N . ASN A 1 98 ? 4.011 -13.538 -0.373 1.00 95.69 98 ASN A N 1
ATOM 778 C CA . ASN A 1 98 ? 4.829 -13.056 0.743 1.00 95.69 98 ASN A CA 1
ATOM 779 C C . ASN A 1 98 ? 6.326 -13.157 0.431 1.00 95.69 98 ASN A C 1
ATOM 781 O O . ASN A 1 98 ? 6.848 -14.246 0.188 1.00 95.69 98 ASN A O 1
ATOM 785 N N . HIS A 1 99 ? 7.029 -12.034 0.540 1.00 97.19 99 HIS A N 1
ATOM 786 C CA . HIS A 1 99 ? 8.480 -11.926 0.448 1.00 97.19 99 HIS A CA 1
ATOM 787 C C . HIS A 1 99 ? 9.039 -11.516 1.812 1.00 97.19 99 HIS A C 1
ATOM 789 O O . HIS A 1 99 ? 8.783 -10.419 2.303 1.00 97.19 99 HIS A O 1
ATOM 795 N N . ALA A 1 100 ? 9.810 -12.395 2.455 1.00 96.88 100 ALA A N 1
ATOM 796 C CA . ALA A 1 100 ? 10.420 -12.092 3.749 1.00 96.88 100 ALA A CA 1
ATOM 797 C C . ALA A 1 100 ? 11.416 -10.921 3.644 1.00 96.88 100 ALA A C 1
ATOM 799 O O . ALA A 1 100 ? 11.962 -10.655 2.571 1.00 96.88 100 ALA A O 1
ATOM 800 N N . ALA A 1 101 ? 11.700 -10.251 4.764 1.00 96.75 101 ALA A N 1
ATOM 801 C CA . ALA A 1 101 ? 12.795 -9.284 4.823 1.00 96.75 101 ALA A CA 1
ATOM 802 C C . ALA A 1 101 ? 14.115 -9.941 4.380 1.00 96.75 101 ALA A C 1
ATOM 804 O O . ALA A 1 101 ? 14.412 -11.075 4.759 1.00 96.75 101 ALA A O 1
ATOM 805 N N . GLY A 1 102 ? 14.902 -9.233 3.573 1.00 98.12 102 GLY A N 1
ATOM 806 C CA . GLY A 1 102 ? 16.125 -9.758 2.975 1.00 98.12 102 GLY A CA 1
ATOM 807 C C . GLY A 1 102 ? 15.921 -10.552 1.679 1.00 98.12 102 GLY A C 1
ATOM 808 O O . GLY A 1 102 ? 16.907 -11.032 1.123 1.00 98.12 102 GLY A O 1
ATOM 809 N N . SER A 1 103 ? 14.687 -10.684 1.178 1.00 98.44 103 SER A N 1
ATOM 810 C CA . SER A 1 103 ? 14.424 -11.309 -0.128 1.00 98.44 103 SER A CA 1
ATOM 811 C C . SER A 1 103 ? 15.089 -10.519 -1.251 1.00 98.44 103 SER A C 1
ATOM 813 O O . SER A 1 103 ? 15.214 -9.297 -1.163 1.00 98.44 103 SER A O 1
ATOM 815 N N . ASN A 1 104 ? 15.490 -11.208 -2.320 1.00 98.62 104 ASN A N 1
ATOM 816 C CA . ASN A 1 104 ? 16.000 -10.538 -3.511 1.00 98.62 104 ASN A CA 1
ATOM 817 C C . ASN A 1 104 ? 14.907 -9.680 -4.148 1.00 98.62 104 ASN A C 1
ATOM 819 O O . ASN A 1 104 ? 13.763 -10.113 -4.291 1.00 98.62 104 ASN A O 1
ATOM 823 N N . PHE A 1 105 ? 15.306 -8.491 -4.573 1.00 98.81 105 PHE A N 1
ATOM 824 C CA . PHE A 1 105 ? 14.499 -7.562 -5.342 1.00 98.81 105 PHE A CA 1
ATOM 825 C C . PHE A 1 105 ? 15.354 -7.030 -6.487 1.00 98.81 105 PHE A C 1
ATOM 827 O O . PHE A 1 105 ? 16.517 -6.680 -6.285 1.00 98.81 105 PHE A O 1
ATOM 834 N N . TYR A 1 106 ? 14.807 -7.005 -7.689 1.00 98.88 106 TYR A N 1
ATOM 835 C CA . TYR A 1 106 ? 15.524 -6.667 -8.906 1.00 98.88 106 TYR A CA 1
ATOM 836 C C . TYR A 1 106 ? 15.062 -5.306 -9.412 1.00 98.88 106 TYR A C 1
ATOM 838 O O . TYR A 1 106 ? 13.874 -4.997 -9.360 1.00 98.88 106 TYR A O 1
ATOM 846 N N . VAL A 1 107 ? 16.011 -4.495 -9.871 1.00 98.81 107 VAL A N 1
ATOM 847 C CA . VAL A 1 107 ? 15.782 -3.134 -10.368 1.00 98.81 107 VAL A CA 1
ATOM 848 C C . VAL A 1 107 ? 16.368 -3.052 -11.768 1.00 98.81 107 VAL A C 1
ATOM 850 O O . VAL A 1 107 ? 17.586 -3.113 -11.912 1.00 98.81 107 VAL A O 1
ATOM 853 N N . GLY A 1 108 ? 15.521 -2.979 -12.789 1.00 98.69 108 GLY A N 1
ATOM 854 C CA . GLY A 1 108 ? 15.922 -2.898 -14.192 1.00 98.69 108 GLY A CA 1
ATOM 855 C C . GLY A 1 108 ? 16.233 -1.472 -14.638 1.00 98.69 108 GLY A C 1
ATOM 856 O O . GLY A 1 108 ? 15.647 -0.510 -14.138 1.00 98.69 108 GLY A O 1
ATOM 857 N N . SER A 1 109 ? 17.120 -1.315 -15.618 1.00 98.69 109 SER A N 1
ATOM 858 C CA . SER A 1 109 ? 17.378 -0.032 -16.290 1.00 98.69 109 SER A CA 1
ATOM 859 C C . SER A 1 109 ? 16.130 0.513 -16.996 1.00 98.69 109 SER A C 1
ATOM 861 O O . SER A 1 109 ? 15.913 1.719 -17.050 1.00 98.69 109 SER A O 1
ATOM 863 N N . ASN A 1 110 ? 15.267 -0.387 -17.457 1.00 98.69 110 ASN A N 1
ATOM 864 C CA . ASN A 1 110 ? 14.087 -0.109 -18.268 1.00 98.69 110 ASN A CA 1
ATOM 865 C C . ASN A 1 110 ? 12.828 0.251 -17.450 1.00 98.69 110 ASN A C 1
ATOM 867 O O . ASN A 1 110 ? 11.717 0.078 -17.929 1.00 98.69 110 ASN A O 1
ATOM 871 N N . GLY A 1 111 ? 12.961 0.714 -16.199 1.00 98.44 111 GLY A N 1
ATOM 872 C CA . GLY A 1 111 ? 11.815 1.160 -15.381 1.00 98.44 111 GLY A CA 1
ATOM 873 C C . GLY A 1 111 ? 10.914 0.038 -14.834 1.00 98.44 111 GLY A C 1
ATOM 874 O O . GLY A 1 111 ? 9.791 0.310 -14.397 1.00 98.44 111 GLY A O 1
ATOM 875 N N . ILE A 1 112 ? 11.403 -1.209 -14.838 1.00 98.25 112 ILE A N 1
ATOM 876 C CA . ILE A 1 112 ? 10.763 -2.381 -14.219 1.00 98.25 112 ILE A CA 1
ATOM 877 C C . ILE A 1 112 ? 11.495 -2.747 -12.933 1.00 98.25 112 ILE A C 1
ATOM 879 O O . ILE A 1 112 ? 12.726 -2.749 -12.887 1.00 98.25 112 ILE A O 1
ATOM 883 N N . LEU A 1 113 ? 10.749 -3.121 -11.901 1.00 98.75 113 LEU A N 1
ATOM 884 C CA . LEU A 1 113 ? 11.283 -3.658 -10.657 1.00 98.75 113 LEU A CA 1
ATOM 885 C C . LEU A 1 113 ? 10.475 -4.891 -10.251 1.00 98.75 113 LEU A C 1
ATOM 887 O O . LEU A 1 113 ? 9.336 -5.040 -10.677 1.00 98.75 113 LEU A O 1
ATOM 891 N N . GLY A 1 114 ? 11.010 -5.781 -9.421 1.00 98.38 114 GLY A N 1
ATOM 892 C CA . GLY A 1 114 ? 10.226 -6.938 -8.988 1.00 98.38 114 GLY A CA 1
ATOM 893 C C . GLY A 1 114 ? 11.006 -7.995 -8.230 1.00 98.38 114 GLY A C 1
ATOM 894 O O . GLY A 1 114 ? 12.147 -7.795 -7.822 1.00 98.38 114 GLY A O 1
ATOM 895 N N . PHE A 1 115 ? 10.388 -9.158 -8.043 1.00 98.62 115 PHE A N 1
ATOM 896 C CA . PHE A 1 115 ? 10.949 -10.235 -7.215 1.00 98.62 115 PHE A CA 1
ATOM 897 C C . PHE A 1 115 ? 11.458 -11.438 -8.019 1.00 98.62 115 PHE A C 1
ATOM 899 O O . PHE A 1 115 ? 11.899 -12.430 -7.437 1.00 98.62 115 PHE A O 1
ATOM 906 N N . MET A 1 116 ? 11.414 -11.376 -9.352 1.00 98.31 116 MET A N 1
ATOM 907 C CA . MET A 1 116 ? 11.973 -12.402 -10.235 1.00 98.31 116 MET A CA 1
ATOM 908 C C . MET A 1 116 ? 12.941 -11.770 -11.230 1.00 98.31 116 MET A C 1
ATOM 910 O O . MET A 1 116 ? 12.638 -10.748 -11.829 1.00 98.31 116 MET A O 1
ATOM 914 N N . SER A 1 117 ? 14.112 -12.384 -11.419 1.00 98.19 117 SER A N 1
ATOM 915 C CA . SER A 1 117 ? 15.176 -11.816 -12.259 1.00 98.19 117 SER A CA 1
ATOM 916 C C . SER A 1 117 ? 14.937 -11.975 -13.759 1.00 98.19 117 SER A C 1
ATOM 918 O O . SER A 1 117 ? 15.547 -11.269 -14.555 1.00 98.19 117 SER A O 1
ATOM 920 N N . SER A 1 118 ? 14.104 -12.937 -14.161 1.00 98.44 118 SER A N 1
ATOM 921 C CA . SER A 1 118 ? 13.872 -13.256 -15.571 1.00 98.44 118 SER A CA 1
ATOM 922 C C . SER A 1 118 ? 13.268 -12.061 -16.308 1.00 98.44 118 SER A C 1
ATOM 924 O O . SER A 1 118 ? 12.133 -11.697 -16.024 1.00 98.44 118 SER A O 1
ATOM 926 N N . GLY A 1 119 ? 13.995 -11.506 -17.282 1.00 97.62 119 GLY A N 1
ATOM 927 C CA . GLY A 1 119 ? 13.539 -10.400 -18.131 1.00 97.62 119 GLY A CA 1
ATOM 928 C C . GLY A 1 119 ? 13.588 -9.008 -17.491 1.00 97.62 119 GLY A C 1
ATOM 929 O O . GLY A 1 119 ? 12.981 -8.096 -18.038 1.00 97.62 119 GLY A O 1
ATOM 930 N N . MET A 1 120 ? 14.279 -8.824 -16.358 1.00 98.12 120 MET A N 1
ATOM 931 C CA . MET A 1 120 ? 14.441 -7.502 -15.714 1.00 98.12 120 MET A CA 1
ATOM 932 C C . MET A 1 120 ? 15.284 -6.508 -16.524 1.00 98.12 120 MET A C 1
ATOM 934 O O . MET A 1 120 ? 15.242 -5.311 -16.264 1.00 98.12 120 MET A O 1
ATOM 938 N N . ASP A 1 121 ? 16.044 -6.998 -17.496 1.00 97.69 121 ASP A N 1
ATOM 939 C CA . ASP A 1 121 ? 16.810 -6.230 -18.476 1.00 97.69 121 ASP A CA 1
ATOM 940 C C . ASP A 1 121 ? 16.016 -5.909 -19.753 1.00 97.69 121 ASP A C 1
ATOM 942 O O . ASP A 1 121 ? 16.531 -5.211 -20.615 1.00 97.69 121 ASP A O 1
ATOM 946 N N . ASN A 1 122 ? 14.778 -6.391 -19.911 1.00 97.75 122 ASN A N 1
ATOM 947 C CA . ASN A 1 122 ? 14.068 -6.323 -21.189 1.00 97.75 122 ASN A CA 1
ATOM 948 C C . ASN A 1 122 ? 13.538 -4.902 -21.503 1.00 97.75 122 ASN A C 1
ATOM 950 O O . ASN A 1 122 ? 12.701 -4.397 -20.751 1.00 97.75 122 ASN A O 1
ATOM 954 N N . PRO A 1 123 ? 13.923 -4.283 -22.634 1.00 97.88 123 PRO A N 1
ATOM 955 C CA . PRO A 1 123 ? 13.420 -2.965 -23.033 1.00 97.88 123 PRO A CA 1
ATOM 956 C C . PRO A 1 123 ? 12.037 -3.013 -23.692 1.00 97.88 123 PRO A C 1
ATOM 958 O O . PRO A 1 123 ? 11.403 -1.979 -23.889 1.00 97.88 123 PRO A O 1
ATOM 961 N N . ILE A 1 124 ? 11.566 -4.199 -24.091 1.00 98.00 124 ILE A N 1
ATOM 962 C CA . ILE A 1 124 ? 10.309 -4.351 -24.826 1.00 98.00 124 ILE A CA 1
ATOM 963 C C . ILE A 1 124 ? 9.160 -4.513 -23.838 1.00 98.00 124 ILE A C 1
ATOM 965 O O . ILE A 1 124 ? 8.938 -5.607 -23.312 1.00 98.00 124 ILE A O 1
ATOM 969 N N . ASN A 1 125 ? 8.419 -3.426 -23.647 1.00 97.62 125 ASN A N 1
ATOM 970 C CA . ASN A 1 125 ? 7.248 -3.372 -22.787 1.00 97.62 125 ASN A CA 1
ATOM 971 C C . ASN A 1 125 ? 6.073 -4.224 -23.301 1.00 97.62 125 ASN A C 1
ATOM 973 O O . ASN A 1 125 ? 5.992 -4.594 -24.477 1.00 97.62 125 ASN A O 1
ATOM 977 N N . GLN A 1 126 ? 5.155 -4.576 -22.401 1.00 97.25 126 GLN A N 1
ATOM 978 C CA . GLN A 1 126 ? 4.064 -5.510 -22.686 1.00 97.25 126 GLN A CA 1
ATOM 979 C C . GLN A 1 126 ? 2.753 -5.035 -22.072 1.00 97.25 126 GLN A C 1
ATOM 981 O O . GLN A 1 126 ? 2.732 -4.419 -21.012 1.00 97.25 126 GLN A O 1
ATOM 986 N N . ASN A 1 127 ? 1.643 -5.390 -22.717 1.00 97.12 127 ASN A N 1
ATOM 987 C CA . ASN A 1 127 ? 0.345 -5.238 -22.083 1.00 97.12 127 ASN A CA 1
ATOM 988 C C . ASN A 1 127 ? 0.220 -6.228 -20.916 1.00 97.12 127 ASN A C 1
ATOM 990 O O . ASN A 1 127 ? 0.575 -7.394 -21.083 1.00 97.12 127 ASN A O 1
ATOM 994 N N . LEU A 1 128 ? -0.313 -5.781 -19.781 1.00 96.00 128 LEU A N 1
ATOM 995 C CA . LEU A 1 128 ? -0.512 -6.600 -18.591 1.00 96.00 128 LEU A CA 1
ATOM 996 C C . LEU A 1 128 ? -1.994 -7.017 -18.479 1.00 96.00 128 LEU A C 1
ATOM 998 O O . LEU A 1 128 ? -2.873 -6.228 -18.836 1.00 96.00 128 LEU A O 1
ATOM 1002 N N . PRO A 1 129 ? -2.294 -8.230 -17.982 1.00 97.25 129 PRO A N 1
ATOM 1003 C CA . PRO A 1 129 ? -1.332 -9.272 -17.625 1.00 97.25 129 PRO A CA 1
ATOM 1004 C C . PRO A 1 129 ? -0.741 -9.995 -18.855 1.00 97.25 129 PRO A C 1
ATOM 1006 O O . PRO A 1 129 ? -1.394 -10.124 -19.895 1.00 97.25 129 PRO A O 1
ATOM 1009 N N . SER A 1 130 ? 0.479 -10.515 -18.723 1.00 97.12 130 SER A N 1
ATOM 1010 C CA . SER A 1 130 ? 1.208 -11.306 -19.714 1.00 97.12 130 SER A CA 1
ATOM 1011 C C . SER A 1 130 ? 1.984 -12.434 -19.042 1.00 97.12 130 SER A C 1
ATOM 1013 O O . SER A 1 130 ? 2.895 -12.203 -18.269 1.00 97.12 130 SER A O 1
ATOM 1015 N N . THR A 1 131 ? 1.739 -13.685 -19.437 1.00 97.75 131 THR A N 1
ATOM 1016 C CA . THR A 1 131 ? 2.504 -14.838 -18.918 1.00 97.75 131 THR A CA 1
ATOM 1017 C C . THR A 1 131 ? 3.973 -14.865 -19.370 1.00 97.75 131 THR A C 1
ATOM 1019 O O . THR A 1 131 ? 4.742 -15.736 -18.957 1.00 97.75 131 THR A O 1
ATOM 1022 N N . SER A 1 132 ? 4.367 -13.983 -20.294 1.00 97.81 132 SER A N 1
ATOM 1023 C CA . SER A 1 132 ? 5.743 -13.912 -20.795 1.00 97.81 132 SER A CA 1
ATOM 1024 C C . SER A 1 132 ? 6.600 -13.111 -19.828 1.00 97.81 132 SER A C 1
ATOM 1026 O O . SER A 1 132 ? 6.164 -12.086 -19.336 1.00 97.81 132 SER A O 1
ATOM 1028 N N . ALA A 1 133 ? 7.840 -13.540 -19.583 1.00 97.69 133 ALA A N 1
ATOM 1029 C CA . ALA A 1 133 ? 8.729 -12.783 -18.707 1.00 97.69 133 ALA A CA 1
ATOM 1030 C C . ALA A 1 133 ? 8.966 -11.343 -19.226 1.00 97.69 133 ALA A C 1
ATOM 1032 O O . ALA A 1 133 ? 9.061 -11.145 -20.447 1.00 97.69 133 ALA A O 1
ATOM 1033 N N . PRO A 1 134 ? 9.154 -10.366 -18.321 1.00 98.12 134 PRO A N 1
ATOM 1034 C CA . PRO A 1 134 ? 9.174 -10.503 -16.858 1.00 98.12 134 PRO A CA 1
ATOM 1035 C C . PRO A 1 134 ? 7.791 -10.628 -16.191 1.00 98.12 134 PRO A C 1
ATOM 1037 O O . PRO A 1 134 ? 6.809 -10.197 -16.759 1.00 98.12 134 PRO A O 1
ATOM 1040 N N . ASN A 1 135 ? 7.747 -11.211 -14.983 1.00 98.25 135 ASN A N 1
ATOM 1041 C CA . ASN A 1 135 ? 6.543 -11.380 -14.143 1.00 98.25 135 ASN A CA 1
ATOM 1042 C C . ASN A 1 135 ? 6.874 -11.044 -12.670 1.00 98.25 135 ASN A C 1
ATOM 1044 O O . ASN A 1 135 ? 8.054 -10.964 -12.309 1.00 98.25 135 ASN A O 1
ATOM 1048 N N . ASN A 1 136 ? 5.868 -10.940 -11.792 1.00 98.19 136 ASN A N 1
ATOM 1049 C CA . ASN A 1 136 ? 6.000 -10.461 -10.402 1.00 98.19 136 ASN A CA 1
ATOM 1050 C C . ASN A 1 136 ? 6.650 -9.070 -10.333 1.00 98.19 136 ASN A C 1
ATOM 1052 O O . ASN A 1 136 ? 7.652 -8.868 -9.630 1.00 98.19 136 ASN A O 1
ATOM 1056 N N . ILE A 1 137 ? 6.106 -8.156 -11.140 1.00 98.56 137 ILE A N 1
ATOM 1057 C CA . ILE A 1 137 ? 6.718 -6.874 -11.473 1.00 98.56 137 ILE A CA 1
ATOM 1058 C C . ILE A 1 137 ? 5.893 -5.674 -11.035 1.00 98.56 137 ILE A C 1
ATOM 1060 O O . ILE A 1 137 ? 4.666 -5.675 -11.055 1.00 98.56 137 ILE A O 1
ATOM 1064 N N . MET A 1 138 ? 6.626 -4.614 -10.728 1.00 98.81 138 MET A N 1
ATOM 1065 C CA . MET A 1 138 ? 6.198 -3.229 -10.692 1.00 98.81 138 MET A CA 1
ATOM 1066 C C . MET A 1 138 ? 6.749 -2.568 -11.963 1.00 98.81 138 MET A C 1
ATOM 1068 O O . MET A 1 138 ? 7.948 -2.290 -12.053 1.00 98.81 138 MET A O 1
ATOM 1072 N N . ALA A 1 139 ? 5.899 -2.348 -12.962 1.00 98.69 139 ALA A N 1
ATOM 1073 C CA . ALA A 1 139 ? 6.233 -1.559 -14.141 1.00 98.69 139 ALA A CA 1
ATOM 1074 C C . ALA A 1 139 ? 5.955 -0.089 -13.804 1.00 98.69 139 ALA A C 1
ATOM 1076 O O . ALA A 1 139 ? 4.820 0.365 -13.896 1.00 98.69 139 ALA A O 1
ATOM 1077 N N . ALA A 1 140 ? 6.969 0.637 -13.332 1.00 98.56 140 ALA A N 1
ATOM 1078 C CA . ALA A 1 140 ? 6.797 2.022 -12.890 1.00 98.56 140 ALA A CA 1
ATOM 1079 C C . ALA A 1 140 ? 6.738 2.992 -14.072 1.00 98.56 140 ALA A C 1
ATOM 1081 O O . ALA A 1 140 ? 5.968 3.950 -14.068 1.00 98.56 140 ALA A O 1
ATOM 1082 N N . PHE A 1 141 ? 7.559 2.729 -15.085 1.00 98.62 141 PHE A N 1
ATOM 1083 C CA . PHE A 1 141 ? 7.574 3.442 -16.356 1.00 98.62 141 PHE A CA 1
ATOM 1084 C C . PHE A 1 141 ? 8.284 2.556 -17.386 1.00 98.62 141 PHE A C 1
ATOM 1086 O O . PHE A 1 141 ? 9.364 2.889 -17.867 1.00 98.62 141 PHE A O 1
ATOM 1093 N N . TRP A 1 142 ? 7.750 1.348 -17.617 1.00 98.81 142 TRP A N 1
ATOM 1094 C CA . TRP A 1 142 ? 8.462 0.340 -18.401 1.00 98.81 142 TRP A CA 1
ATOM 1095 C C . TRP A 1 142 ? 8.469 0.685 -19.886 1.00 98.81 142 TRP A C 1
ATOM 1097 O O . TRP A 1 142 ? 7.439 0.604 -20.556 1.00 98.81 142 TRP A O 1
ATOM 1107 N N . ASP A 1 143 ? 9.651 1.034 -20.378 1.00 98.50 143 ASP A N 1
ATOM 1108 C CA . ASP A 1 143 ? 9.966 1.357 -21.767 1.00 98.50 143 ASP A CA 1
ATOM 1109 C C . ASP A 1 143 ? 11.464 1.072 -22.002 1.00 98.50 143 ASP A C 1
ATOM 1111 O O . ASP A 1 143 ? 12.179 0.665 -21.085 1.00 98.50 143 ASP A O 1
ATOM 1115 N N . ASN A 1 144 ? 11.959 1.316 -23.210 1.00 98.19 144 ASN A N 1
ATOM 1116 C CA . ASN A 1 144 ? 13.377 1.282 -23.528 1.00 98.19 144 ASN A CA 1
ATOM 1117 C C . ASN A 1 144 ? 14.084 2.545 -22.990 1.00 98.19 144 ASN A C 1
ATOM 1119 O O . ASN A 1 144 ? 14.097 3.604 -23.642 1.00 98.19 144 ASN A O 1
ATOM 1123 N N . LEU A 1 145 ? 14.646 2.427 -21.786 1.00 98.62 145 LEU A N 1
ATOM 1124 C CA . LEU A 1 145 ? 15.293 3.485 -21.017 1.00 98.62 145 LEU A CA 1
ATOM 1125 C C . LEU A 1 145 ? 16.751 3.131 -20.700 1.00 98.62 145 LEU A C 1
ATOM 1127 O O . LEU A 1 145 ? 17.106 1.979 -20.474 1.00 98.62 145 LEU A O 1
ATOM 1131 N N . SER A 1 146 ? 17.597 4.149 -20.578 1.00 98.12 146 SER A N 1
ATOM 1132 C CA . SER A 1 146 ? 19.028 3.965 -20.351 1.00 98.12 146 SER A CA 1
ATOM 1133 C C . SER A 1 146 ? 19.587 4.972 -19.354 1.00 98.12 146 SER A C 1
ATOM 1135 O O . SER A 1 146 ? 19.347 6.176 -19.427 1.00 98.12 146 SER A O 1
ATOM 1137 N N . GLY A 1 147 ? 20.430 4.482 -18.451 1.00 97.56 147 GLY A N 1
ATOM 1138 C CA . GLY A 1 147 ? 21.282 5.310 -17.613 1.00 97.56 147 GLY A CA 1
ATOM 1139 C C . GLY A 1 147 ? 22.571 5.634 -18.344 1.00 97.56 147 GLY A C 1
ATOM 1140 O O . GLY A 1 147 ? 23.456 4.785 -18.437 1.00 97.56 147 GLY A O 1
ATOM 1141 N N . TYR A 1 148 ? 22.705 6.863 -18.838 1.00 96.12 148 TYR A N 1
ATOM 1142 C CA . TYR A 1 148 ? 23.969 7.347 -19.400 1.00 96.12 148 TYR A CA 1
ATOM 1143 C C . TY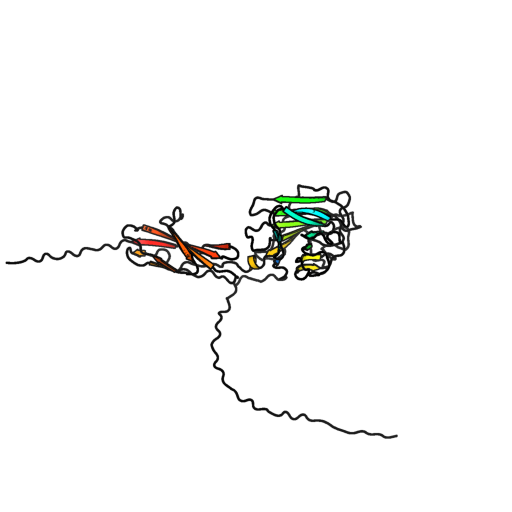R A 1 148 ? 25.003 7.646 -18.301 1.00 96.12 148 TYR A C 1
ATOM 1145 O O . TYR A 1 148 ? 24.809 7.339 -17.130 1.00 96.12 148 TYR A O 1
ATOM 1153 N N . THR A 1 149 ? 26.140 8.249 -18.659 1.00 93.44 149 THR A N 1
ATOM 1154 C CA . THR A 1 149 ? 27.283 8.452 -17.745 1.00 93.44 149 THR A CA 1
ATOM 1155 C C . THR A 1 149 ? 26.980 9.275 -16.492 1.00 93.44 149 THR A C 1
ATOM 1157 O O . THR A 1 149 ? 27.748 9.227 -15.538 1.00 93.44 149 THR A O 1
ATOM 1160 N N . ASN A 1 150 ? 25.915 10.074 -16.508 1.00 95.81 150 ASN A N 1
ATOM 1161 C CA . ASN A 1 150 ? 25.434 10.848 -15.365 1.00 95.81 150 ASN A CA 1
ATOM 1162 C C . ASN A 1 150 ? 24.128 10.295 -14.774 1.00 95.81 150 ASN A C 1
ATOM 1164 O O . ASN A 1 150 ? 23.605 10.909 -13.848 1.00 95.81 150 ASN A O 1
ATOM 1168 N N . GLY A 1 151 ? 23.598 9.199 -15.327 1.00 97.44 151 GLY A N 1
ATOM 1169 C CA . GLY A 1 151 ? 22.422 8.526 -14.799 1.00 97.44 151 GLY A CA 1
ATOM 1170 C C . GLY A 1 151 ? 22.710 7.920 -13.432 1.00 97.44 151 GLY A C 1
ATOM 1171 O O . GLY A 1 151 ? 23.836 7.503 -13.154 1.00 97.44 151 GLY A O 1
ATOM 1172 N N . GLU A 1 152 ? 21.698 7.898 -12.572 1.00 98.38 152 GLU A N 1
ATOM 1173 C CA . GLU A 1 152 ? 21.842 7.386 -11.213 1.00 98.38 152 GLU A CA 1
ATOM 1174 C C . GLU A 1 152 ? 20.521 6.824 -10.687 1.00 98.38 152 GLU A C 1
ATOM 1176 O O . GLU A 1 152 ? 19.447 7.393 -10.917 1.00 98.38 152 GLU A O 1
ATOM 1181 N N . ILE A 1 153 ? 20.627 5.730 -9.927 1.00 98.81 153 ILE A N 1
ATOM 1182 C CA . ILE A 1 153 ? 19.526 5.168 -9.149 1.00 98.81 153 ILE A CA 1
ATOM 1183 C C . ILE A 1 153 ? 19.840 5.331 -7.664 1.00 98.81 153 ILE A C 1
ATOM 1185 O O . ILE A 1 153 ? 20.893 4.927 -7.172 1.00 98.81 153 ILE A O 1
ATOM 1189 N N . TYR A 1 154 ? 18.890 5.887 -6.922 1.00 98.81 154 TYR A N 1
ATOM 1190 C CA . TYR A 1 154 ? 18.990 6.062 -5.478 1.00 98.81 154 TYR A CA 1
ATOM 1191 C C . TYR A 1 154 ? 18.093 5.064 -4.766 1.00 98.81 154 TYR A C 1
ATOM 1193 O O . TYR A 1 154 ? 16.957 4.846 -5.182 1.00 98.81 154 TYR A O 1
ATOM 1201 N N . VAL A 1 155 ? 18.582 4.508 -3.659 1.00 98.69 155 VAL A N 1
ATOM 1202 C CA . VAL A 1 155 ? 17.843 3.524 -2.859 1.00 98.69 155 VAL A CA 1
ATOM 1203 C C . VAL A 1 155 ? 17.888 3.926 -1.395 1.00 98.69 155 VAL A C 1
ATOM 1205 O O . VAL A 1 155 ? 18.955 3.967 -0.789 1.00 98.69 155 VAL A O 1
ATOM 1208 N N . GLU A 1 156 ? 16.739 4.197 -0.787 1.00 97.50 156 GLU A N 1
ATOM 1209 C CA . GLU A 1 156 ? 16.672 4.640 0.607 1.00 97.50 156 GLU A CA 1
ATOM 1210 C C . GLU A 1 156 ? 15.455 4.075 1.340 1.00 97.50 156 GLU A C 1
ATOM 1212 O O . GLU A 1 156 ? 14.373 3.945 0.780 1.00 97.50 156 GLU A O 1
ATOM 1217 N N . THR A 1 157 ? 15.612 3.766 2.626 1.00 97.75 157 THR A N 1
ATOM 1218 C CA . THR A 1 157 ? 14.478 3.470 3.513 1.00 97.75 157 THR A CA 1
ATOM 1219 C C . THR A 1 157 ? 14.241 4.682 4.409 1.00 97.75 157 THR A C 1
ATOM 1221 O O . THR A 1 157 ? 15.152 5.105 5.115 1.00 97.75 157 THR A O 1
ATOM 1224 N N . ALA A 1 158 ? 13.045 5.272 4.366 1.00 94.88 158 ALA A N 1
ATOM 1225 C CA . ALA A 1 158 ? 12.625 6.324 5.296 1.00 94.88 158 ALA A CA 1
ATOM 1226 C C . ALA A 1 158 ? 11.779 5.791 6.439 1.00 94.88 158 ALA A C 1
ATOM 1228 O O . ALA A 1 158 ? 11.068 4.798 6.290 1.00 94.88 158 ALA A O 1
ATOM 1229 N N . GLY A 1 159 ? 11.766 6.574 7.517 1.00 93.19 159 GLY A N 1
ATOM 1230 C CA . GLY A 1 159 ? 10.912 6.353 8.671 1.00 93.19 159 GLY A CA 1
ATOM 1231 C C . GLY A 1 159 ? 11.453 5.264 9.587 1.00 93.19 159 GLY A C 1
ATOM 1232 O O . GLY A 1 159 ? 12.618 4.870 9.514 1.00 93.19 159 GLY A O 1
ATOM 1233 N N . SER A 1 160 ? 10.580 4.787 10.460 1.00 93.19 160 SER A N 1
ATOM 1234 C CA . SER A 1 160 ? 10.831 3.699 11.399 1.00 93.19 160 SER A CA 1
ATOM 1235 C C . SER A 1 160 ? 9.699 2.687 11.300 1.00 93.19 160 SER A C 1
ATOM 1237 O O . SER A 1 160 ? 8.585 3.044 10.921 1.00 93.19 160 SER A O 1
ATOM 1239 N N . ALA A 1 161 ? 9.980 1.426 11.627 1.00 91.88 161 ALA A N 1
ATOM 1240 C CA . ALA A 1 161 ? 8.934 0.409 11.671 1.00 91.88 161 ALA A CA 1
ATOM 1241 C C . ALA A 1 161 ? 7.821 0.832 12.657 1.00 91.88 161 ALA A C 1
ATOM 1243 O O . ALA A 1 161 ? 8.141 1.480 13.661 1.00 91.88 161 ALA A O 1
ATOM 1244 N N . PRO A 1 162 ? 6.548 0.479 12.400 1.00 89.75 162 PRO A N 1
ATOM 1245 C CA . PRO A 1 162 ? 6.046 -0.348 11.293 1.00 89.75 162 PRO A CA 1
ATOM 1246 C C . PRO A 1 162 ? 5.563 0.455 10.064 1.00 89.75 162 PRO A C 1
ATOM 1248 O O . PRO A 1 162 ? 4.767 -0.048 9.283 1.00 89.75 162 PRO A O 1
ATOM 1251 N N . THR A 1 163 ? 5.992 1.711 9.893 1.00 90.50 163 THR A N 1
ATOM 1252 C CA . THR A 1 163 ? 5.495 2.616 8.834 1.00 90.50 163 THR A CA 1
ATOM 1253 C C . THR A 1 163 ? 6.612 3.125 7.917 1.00 90.50 163 THR A C 1
ATOM 1255 O O . THR A 1 163 ? 6.607 4.274 7.457 1.00 90.50 163 THR A O 1
ATOM 1258 N N . A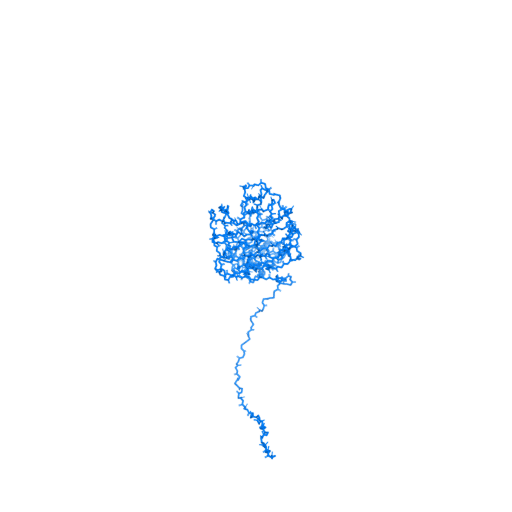RG A 1 164 ? 7.619 2.280 7.648 1.00 96.06 164 ARG A N 1
ATOM 1259 C CA . ARG A 1 164 ? 8.730 2.630 6.750 1.00 96.06 164 ARG A CA 1
ATOM 1260 C C . ARG A 1 164 ? 8.264 2.795 5.307 1.00 96.06 164 ARG A C 1
ATOM 1262 O O . ARG A 1 164 ? 7.251 2.254 4.881 1.00 96.06 164 ARG A O 1
ATOM 1269 N N . LYS A 1 165 ? 9.067 3.508 4.519 1.00 96.50 165 LYS A N 1
ATOM 1270 C CA . LYS A 1 165 ? 8.918 3.596 3.058 1.00 96.50 165 LYS A CA 1
ATOM 1271 C C . LYS A 1 165 ? 10.233 3.230 2.404 1.00 96.50 165 LYS A C 1
ATOM 1273 O O . LYS A 1 165 ? 11.255 3.835 2.735 1.00 96.50 165 LYS A O 1
ATOM 1278 N N . TRP A 1 166 ? 10.215 2.272 1.489 1.00 98.38 166 TRP A N 1
ATOM 1279 C CA . TRP A 1 166 ? 11.373 1.948 0.670 1.00 98.38 166 TRP A CA 1
ATOM 1280 C C . TRP A 1 166 ? 11.262 2.665 -0.669 1.00 98.38 166 TRP A C 1
ATOM 1282 O O . TRP A 1 166 ? 10.311 2.441 -1.409 1.00 98.38 166 TRP A O 1
ATOM 1292 N N . CYS A 1 167 ? 12.198 3.570 -0.942 1.00 98.56 167 CYS A N 1
ATOM 1293 C CA . CYS A 1 167 ? 12.170 4.451 -2.099 1.00 98.56 167 CYS A CA 1
ATOM 1294 C C . CYS A 1 167 ? 13.296 4.087 -3.069 1.00 98.56 167 CYS A C 1
ATOM 1296 O O . CYS A 1 167 ? 14.462 4.033 -2.668 1.00 98.56 167 CYS A O 1
ATOM 1298 N N . ILE A 1 168 ? 12.935 3.890 -4.335 1.00 98.88 168 ILE A N 1
ATOM 1299 C CA . ILE A 1 168 ? 13.847 3.698 -5.461 1.00 98.88 168 ILE A CA 1
ATOM 1300 C C . ILE A 1 168 ? 13.604 4.849 -6.438 1.00 98.88 168 ILE A C 1
ATOM 1302 O O . ILE A 1 168 ? 12.473 5.071 -6.857 1.00 98.88 168 ILE A O 1
ATOM 1306 N N . THR A 1 169 ? 14.639 5.628 -6.752 1.00 98.88 169 THR A N 1
ATOM 1307 C CA . THR A 1 169 ? 14.526 6.841 -7.586 1.00 98.88 169 THR A CA 1
ATOM 1308 C C . THR A 1 169 ? 15.455 6.759 -8.781 1.00 98.88 169 THR A C 1
ATOM 1310 O O . THR A 1 169 ? 16.644 6.542 -8.580 1.00 98.88 169 THR A O 1
ATOM 1313 N N . TYR A 1 170 ? 14.937 7.022 -9.976 1.00 98.88 170 TYR A N 1
ATOM 1314 C CA . TYR A 1 170 ? 15.702 7.207 -11.208 1.00 98.88 170 TYR A CA 1
ATOM 1315 C C . TYR A 1 170 ? 15.862 8.719 -11.431 1.00 98.88 170 TYR A C 1
ATOM 1317 O O . TYR A 1 170 ? 14.854 9.403 -11.603 1.00 98.88 170 TYR A O 1
ATOM 1325 N N . SER A 1 171 ? 17.082 9.272 -11.324 1.00 98.12 171 SER A N 1
ATOM 1326 C CA . SER A 1 171 ? 17.299 10.732 -11.409 1.00 98.12 171 SER A CA 1
ATOM 1327 C C . SER A 1 171 ? 18.784 11.139 -11.534 1.00 98.12 171 SER A C 1
ATOM 1329 O O . SER A 1 171 ? 19.490 11.120 -10.533 1.00 98.12 171 SER A O 1
ATOM 1331 N N . PRO A 1 172 ? 19.272 11.665 -12.666 1.00 97.88 172 PRO A N 1
ATOM 1332 C CA . PRO A 1 172 ? 18.607 11.704 -13.957 1.00 97.88 172 PRO A CA 1
ATOM 1333 C C . PRO A 1 172 ? 18.519 10.301 -14.564 1.00 97.88 172 PRO A C 1
ATOM 1335 O O . PRO A 1 172 ? 19.336 9.425 -14.271 1.00 97.88 172 PRO A O 1
ATOM 1338 N N . TRP A 1 173 ? 17.546 10.103 -15.441 1.00 98.50 173 TRP A N 1
ATOM 1339 C CA . TRP A 1 173 ? 17.433 8.930 -16.299 1.00 98.50 173 TRP A CA 1
ATOM 1340 C C . TRP A 1 173 ? 17.037 9.351 -17.708 1.00 98.50 173 TRP A C 1
ATOM 1342 O O . TRP A 1 173 ? 16.768 10.526 -17.923 1.00 98.50 173 TRP A O 1
ATOM 1352 N N . TYR A 1 174 ? 17.045 8.444 -18.682 1.00 98.56 174 TYR A N 1
ATOM 1353 C CA . TYR A 1 174 ? 16.868 8.831 -20.080 1.00 98.56 174 TYR A CA 1
ATOM 1354 C C . TYR A 1 174 ? 16.100 7.794 -20.873 1.00 98.56 174 TYR A C 1
ATOM 1356 O O . TYR A 1 174 ? 16.163 6.598 -20.597 1.00 98.56 174 TYR A O 1
ATOM 1364 N N . TYR A 1 175 ? 15.446 8.258 -21.927 1.00 98.38 175 TYR A N 1
ATOM 1365 C CA . TYR A 1 175 ? 15.007 7.385 -22.997 1.00 98.38 175 TYR A CA 1
ATOM 1366 C C . TYR A 1 175 ? 16.231 6.887 -23.791 1.00 98.38 175 TYR A C 1
ATOM 1368 O O . TYR A 1 175 ? 17.172 7.642 -24.043 1.00 98.38 175 TYR A O 1
ATOM 1376 N N . TYR A 1 176 ? 16.239 5.621 -24.217 1.00 97.81 176 TYR A N 1
ATOM 1377 C CA . TYR A 1 176 ? 17.340 5.098 -25.036 1.00 97.81 176 TYR A CA 1
ATOM 1378 C C . TYR A 1 176 ? 17.519 5.915 -26.329 1.00 97.81 176 TYR A C 1
ATOM 1380 O O . TYR A 1 176 ? 16.534 6.261 -26.980 1.00 97.81 176 TYR A O 1
ATOM 1388 N N . GLU A 1 177 ? 18.763 6.228 -26.694 1.00 96.06 177 GLU A N 1
ATOM 1389 C CA . GLU A 1 177 ? 19.163 7.119 -27.805 1.00 96.06 177 GLU A CA 1
ATOM 1390 C C . GLU A 1 177 ? 18.742 8.599 -27.674 1.00 96.06 177 GLU A C 1
ATOM 1392 O O . GLU A 1 177 ? 18.925 9.376 -28.612 1.00 96.06 177 GLU A O 1
ATOM 1397 N N . ALA A 1 178 ? 18.255 9.018 -26.506 1.00 95.12 178 ALA A N 1
ATOM 1398 C CA . ALA A 1 178 ? 17.787 10.374 -26.218 1.00 95.12 178 ALA A CA 1
ATOM 1399 C C . ALA A 1 178 ? 18.399 10.849 -24.886 1.00 95.12 178 ALA A C 1
ATOM 1401 O O . ALA A 1 178 ? 17.844 10.668 -23.807 1.00 95.12 178 ALA A O 1
ATOM 1402 N N . ALA A 1 179 ? 19.639 11.344 -24.967 1.00 94.19 179 ALA A N 1
ATOM 1403 C CA . ALA A 1 179 ? 20.479 11.675 -23.812 1.00 94.19 179 ALA A CA 1
ATOM 1404 C C . ALA A 1 179 ? 20.526 13.180 -23.494 1.00 94.19 179 ALA A C 1
ATOM 1406 O O . ALA A 1 179 ? 21.327 13.598 -22.651 1.00 94.19 179 ALA A O 1
ATOM 1407 N N . ALA A 1 180 ? 19.776 14.016 -24.222 1.00 95.25 180 ALA A N 1
ATOM 1408 C CA . ALA A 1 180 ? 19.875 15.464 -24.077 1.00 95.25 180 ALA A CA 1
ATOM 1409 C C . ALA A 1 180 ? 19.020 15.998 -22.924 1.00 95.25 180 ALA A C 1
ATOM 1411 O O . ALA A 1 180 ? 19.438 16.976 -22.300 1.00 95.25 180 ALA A O 1
ATOM 1412 N N . ASP A 1 181 ? 17.881 15.363 -22.632 1.00 96.31 181 ASP A N 1
ATOM 1413 C CA . ASP A 1 181 ? 16.937 15.825 -21.614 1.00 96.31 181 ASP A CA 1
ATOM 1414 C C . ASP A 1 181 ? 16.495 14.660 -20.709 1.00 96.31 181 ASP A C 1
ATOM 1416 O O . ASP A 1 181 ? 15.912 13.688 -21.199 1.00 96.31 181 ASP A O 1
ATOM 1420 N N . PRO A 1 182 ? 16.847 14.678 -19.409 1.00 97.50 182 PRO A N 1
ATOM 1421 C CA . PRO A 1 182 ? 16.557 13.566 -18.521 1.00 97.50 182 PRO A CA 1
ATOM 1422 C C . PRO A 1 182 ? 15.101 13.519 -18.061 1.00 97.50 182 PRO A C 1
ATOM 1424 O O . PRO A 1 182 ? 14.463 14.542 -17.852 1.00 97.50 182 PRO A O 1
ATOM 1427 N N . ILE A 1 183 ? 14.649 12.311 -17.749 1.00 98.56 183 ILE A N 1
ATOM 1428 C CA . ILE A 1 183 ? 13.426 12.036 -16.996 1.00 98.56 183 ILE A CA 1
ATOM 1429 C C . ILE A 1 183 ? 13.754 11.657 -15.544 1.00 98.56 183 ILE A C 1
ATOM 1431 O O . ILE A 1 183 ? 14.857 11.197 -15.227 1.00 98.56 183 ILE A O 1
ATOM 1435 N N . GLU A 1 184 ? 12.786 11.841 -14.648 1.00 98.75 184 GLU A N 1
ATOM 1436 C CA . GLU A 1 184 ? 12.896 11.592 -13.213 1.00 98.75 184 GLU A CA 1
ATOM 1437 C C . GLU A 1 184 ? 11.601 10.984 -12.648 1.00 98.75 184 GLU A C 1
ATOM 1439 O O . GLU A 1 184 ? 10.542 11.625 -12.626 1.00 98.75 184 GLU A O 1
ATOM 1444 N N . PHE A 1 185 ? 11.697 9.768 -12.104 1.00 98.88 185 PHE A N 1
ATOM 1445 C CA . PHE A 1 185 ? 10.571 9.083 -11.459 1.00 98.88 185 PHE A CA 1
ATOM 1446 C C . PHE A 1 185 ? 10.990 8.258 -10.230 1.00 98.88 185 PHE A C 1
ATOM 1448 O O . PHE A 1 185 ? 12.162 7.920 -10.036 1.00 98.88 185 PHE A O 1
ATOM 1455 N N . GLN A 1 186 ? 10.020 7.968 -9.362 1.00 98.62 186 GLN A N 1
ATOM 1456 C CA . GLN A 1 186 ? 10.192 7.285 -8.080 1.00 98.62 186 GLN A CA 1
ATOM 1457 C C . GLN A 1 186 ? 9.196 6.158 -7.894 1.00 98.62 186 GLN A C 1
ATOM 1459 O O . GLN A 1 186 ? 8.039 6.265 -8.284 1.00 98.62 186 GLN A O 1
ATOM 1464 N N . ILE A 1 187 ? 9.656 5.127 -7.197 1.00 98.75 187 ILE A N 1
ATOM 1465 C CA . ILE A 1 187 ? 8.856 4.023 -6.696 1.00 98.75 187 ILE A CA 1
ATOM 1466 C C . ILE A 1 187 ? 8.973 4.024 -5.181 1.00 98.75 187 ILE A C 1
ATOM 1468 O O . ILE A 1 187 ? 10.081 4.049 -4.639 1.00 98.75 187 ILE A O 1
ATOM 1472 N N . LEU A 1 188 ? 7.837 4.002 -4.494 1.00 98.69 188 LEU A N 1
ATOM 1473 C CA . LEU A 1 188 ? 7.765 3.886 -3.049 1.00 98.69 188 LEU A CA 1
ATOM 1474 C C . LEU A 1 188 ? 6.962 2.643 -2.689 1.00 98.69 188 LEU A C 1
ATOM 1476 O O . LEU A 1 188 ? 5.804 2.520 -3.066 1.00 98.69 188 LEU A O 1
ATOM 1480 N N . ILE A 1 189 ? 7.562 1.747 -1.914 1.00 98.62 189 ILE A N 1
ATOM 1481 C CA . ILE A 1 189 ? 6.862 0.615 -1.305 1.00 98.62 189 ILE A CA 1
ATOM 1482 C C . ILE A 1 189 ? 6.656 0.957 0.166 1.00 98.62 189 ILE A C 1
ATOM 1484 O O . ILE A 1 189 ? 7.620 1.218 0.895 1.00 98.62 189 ILE A O 1
ATOM 1488 N N . HIS A 1 190 ? 5.400 0.998 0.594 1.00 97.38 190 HIS A N 1
ATOM 1489 C CA . HIS A 1 190 ? 5.018 1.371 1.948 1.00 97.38 190 HIS A CA 1
ATOM 1490 C C . HIS A 1 190 ? 4.963 0.117 2.811 1.00 97.38 190 HIS A C 1
ATOM 1492 O O . HIS A 1 190 ? 4.318 -0.861 2.445 1.00 97.38 190 HIS A O 1
ATOM 1498 N N . GLU A 1 191 ? 5.653 0.120 3.948 1.00 95.19 191 GLU A N 1
ATOM 1499 C CA . GLU A 1 191 ? 5.517 -0.942 4.939 1.00 95.19 191 GLU A CA 1
ATOM 1500 C C . GLU A 1 191 ? 4.066 -0.982 5.429 1.00 95.19 191 GLU A C 1
ATOM 1502 O O . GLU A 1 191 ? 3.511 0.045 5.823 1.00 95.19 191 GLU A O 1
ATOM 1507 N N . ALA A 1 192 ? 3.457 -2.164 5.360 1.00 84.19 192 ALA A N 1
ATOM 1508 C CA . ALA A 1 192 ? 2.129 -2.399 5.890 1.00 84.19 192 ALA A CA 1
ATOM 1509 C C . ALA A 1 192 ? 2.251 -2.836 7.360 1.00 84.19 192 ALA A C 1
ATOM 1511 O O . ALA A 1 192 ? 3.085 -3.693 7.668 1.00 84.19 192 ALA A O 1
ATOM 1512 N N . PRO A 1 193 ? 1.430 -2.285 8.272 1.00 71.75 193 PRO A N 1
ATOM 1513 C CA . PRO A 1 193 ? 1.371 -2.763 9.651 1.00 71.75 193 PRO A CA 1
ATOM 1514 C C . PRO A 1 193 ? 0.759 -4.168 9.740 1.00 71.75 193 PRO A C 1
ATOM 1516 O O . PRO A 1 193 ? 1.008 -4.891 10.703 1.00 71.75 193 PRO A O 1
ATOM 1519 N N . LEU A 1 194 ? -0.003 -4.560 8.720 1.00 78.00 194 LEU A N 1
ATOM 1520 C CA . LEU A 1 194 ? -0.663 -5.848 8.622 1.00 78.00 194 LEU A CA 1
ATOM 1521 C C . LEU A 1 194 ? 0.080 -6.780 7.679 1.00 78.00 194 LEU A C 1
ATOM 1523 O O . LEU A 1 194 ? 0.543 -6.380 6.613 1.00 78.00 194 LEU A O 1
ATOM 1527 N N . THR A 1 195 ? 0.142 -8.052 8.054 1.00 76.06 195 THR A N 1
ATOM 1528 C CA . THR A 1 195 ? 0.825 -9.082 7.255 1.00 76.06 195 THR A CA 1
ATOM 1529 C C . THR A 1 195 ? -0.084 -9.771 6.234 1.00 76.06 195 THR A C 1
ATOM 1531 O O . THR A 1 195 ? 0.413 -10.505 5.378 1.00 76.06 195 THR A O 1
ATOM 1534 N N . THR A 1 196 ? -1.398 -9.548 6.321 1.00 82.44 196 THR A N 1
ATOM 1535 C CA . THR A 1 196 ? -2.434 -10.181 5.491 1.00 82.44 196 THR A CA 1
ATOM 1536 C C . THR A 1 196 ? -2.764 -9.384 4.229 1.00 82.44 196 THR A C 1
ATOM 1538 O O . THR A 1 196 ? -3.132 -9.983 3.216 1.00 82.44 196 THR A O 1
ATOM 1541 N N . VAL A 1 197 ? -2.510 -8.073 4.229 1.00 88.50 197 VAL A N 1
ATOM 1542 C CA . VAL A 1 197 ? -2.732 -7.177 3.082 1.00 88.50 197 VAL A CA 1
ATOM 1543 C C . VAL A 1 197 ? -1.452 -6.951 2.285 1.00 88.50 197 VAL A C 1
ATOM 1545 O O . VAL A 1 197 ? -0.340 -6.999 2.818 1.00 88.50 197 VAL A O 1
ATOM 1548 N N . ASN A 1 198 ? -1.592 -6.697 0.990 1.00 94.31 198 ASN A N 1
ATOM 1549 C CA . ASN A 1 198 ? -0.477 -6.265 0.169 1.00 94.31 198 ASN A CA 1
ATOM 1550 C C . ASN A 1 198 ? 0.072 -4.905 0.631 1.00 94.31 198 ASN A C 1
ATOM 1552 O O . ASN A 1 198 ? -0.657 -4.013 1.062 1.00 94.31 198 ASN A O 1
ATOM 1556 N N . ASN A 1 199 ? 1.380 -4.712 0.480 1.00 96.56 199 ASN A N 1
ATOM 1557 C CA . ASN A 1 199 ? 1.993 -3.404 0.664 1.00 96.56 199 ASN A CA 1
ATOM 1558 C C . ASN A 1 199 ? 1.501 -2.444 -0.420 1.00 96.56 199 ASN A C 1
ATOM 1560 O O . ASN A 1 199 ? 1.525 -2.792 -1.605 1.00 96.56 199 ASN A O 1
ATOM 1564 N N . SER A 1 200 ? 1.140 -1.221 -0.027 1.00 96.25 200 SER A N 1
ATOM 1565 C CA . SER A 1 200 ? 0.847 -0.160 -0.988 1.00 96.25 200 SER A CA 1
ATOM 1566 C C . SER A 1 200 ? 2.104 0.232 -1.761 1.00 96.25 200 SER A C 1
ATOM 1568 O O . SER A 1 200 ? 3.206 0.313 -1.199 1.00 96.25 200 SER A O 1
ATOM 1570 N N . VAL A 1 201 ? 1.928 0.500 -3.051 1.00 98.25 201 VAL A N 1
ATOM 1571 C CA . VAL A 1 201 ? 2.997 0.905 -3.967 1.00 98.25 201 VAL A CA 1
ATOM 1572 C C . VAL A 1 201 ? 2.614 2.240 -4.583 1.00 98.25 201 VAL A C 1
ATOM 1574 O O . VAL A 1 201 ? 1.495 2.402 -5.049 1.00 98.25 201 VAL A O 1
ATOM 1577 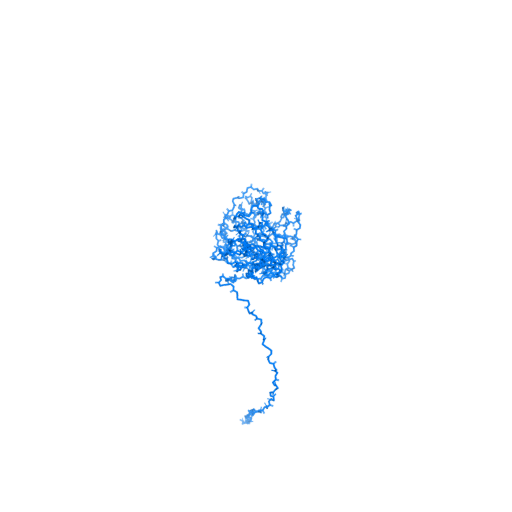N N . GLU A 1 202 ? 3.527 3.200 -4.591 1.00 98.56 202 GLU A N 1
ATOM 1578 C CA . GLU A 1 202 ? 3.306 4.512 -5.192 1.00 98.56 202 GLU A CA 1
ATOM 1579 C C . GLU A 1 202 ? 4.352 4.775 -6.273 1.00 98.56 202 GLU A C 1
ATOM 1581 O O . GLU A 1 202 ? 5.555 4.623 -6.037 1.00 98.56 202 GLU A O 1
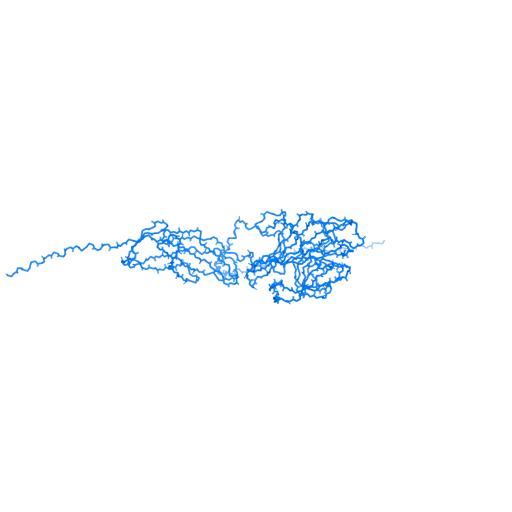ATOM 1586 N N . PHE A 1 203 ? 3.899 5.207 -7.446 1.00 98.81 203 PHE A N 1
ATOM 1587 C CA . PHE A 1 203 ? 4.755 5.752 -8.493 1.00 98.81 203 PHE A CA 1
ATOM 1588 C C . PHE A 1 203 ? 4.625 7.271 -8.505 1.00 98.81 203 PHE A C 1
ATOM 1590 O O . PHE A 1 203 ? 3.515 7.796 -8.446 1.00 98.81 203 PHE A O 1
ATOM 1597 N N . ARG A 1 204 ? 5.749 7.989 -8.579 1.00 98.75 204 ARG A N 1
ATOM 1598 C CA . ARG A 1 204 ? 5.773 9.455 -8.695 1.00 98.75 204 ARG A CA 1
ATOM 1599 C C . ARG A 1 204 ? 6.608 9.880 -9.885 1.00 98.75 204 ARG A C 1
ATOM 1601 O O . ARG A 1 204 ? 7.736 9.423 -10.039 1.00 98.75 204 ARG A O 1
ATOM 1608 N N . TYR A 1 205 ? 6.093 10.823 -10.653 1.00 98.75 205 TYR A N 1
ATOM 1609 C CA . TYR A 1 205 ? 6.700 11.333 -11.873 1.00 98.75 205 TYR A CA 1
ATOM 1610 C C . TYR A 1 205 ? 6.980 12.816 -11.678 1.00 98.75 205 TYR A C 1
ATOM 1612 O O . TYR A 1 205 ? 6.056 13.630 -11.616 1.00 98.75 205 TYR A O 1
ATOM 1620 N N . LYS A 1 206 ? 8.255 13.177 -11.521 1.00 98.69 206 LYS A N 1
ATOM 1621 C CA . LYS A 1 206 ? 8.647 14.587 -11.429 1.00 98.69 206 LYS A CA 1
ATOM 1622 C C . LYS A 1 206 ? 8.728 15.206 -12.806 1.00 98.69 206 LYS A C 1
ATOM 1624 O O . LYS A 1 206 ? 8.147 16.271 -13.016 1.00 98.69 206 LYS A O 1
ATOM 1629 N N . ASP A 1 207 ? 9.414 14.509 -13.702 1.00 98.12 207 ASP A N 1
ATOM 1630 C CA . ASP A 1 207 ? 9.548 14.874 -15.101 1.00 98.12 207 ASP A CA 1
ATOM 1631 C C . ASP A 1 207 ? 9.586 13.611 -15.962 1.00 98.12 207 ASP A C 1
ATOM 1633 O O . ASP A 1 207 ? 10.380 12.709 -15.708 1.00 98.12 207 ASP A O 1
ATOM 1637 N N . VAL A 1 208 ? 8.704 13.520 -16.947 1.00 97.44 208 VAL A N 1
ATOM 1638 C CA . VAL A 1 208 ? 8.647 12.431 -17.937 1.00 97.44 208 VAL A CA 1
ATOM 1639 C C . VAL A 1 208 ? 8.608 12.976 -19.366 1.00 97.44 208 VAL A C 1
ATOM 1641 O O . VAL A 1 208 ? 8.365 12.222 -20.312 1.00 97.44 208 VAL A O 1
ATOM 1644 N N . ILE A 1 209 ? 8.854 14.280 -19.518 1.00 96.81 209 ILE A N 1
ATOM 1645 C CA . ILE A 1 209 ? 9.035 14.951 -20.800 1.00 96.81 209 ILE A CA 1
ATOM 1646 C C . ILE A 1 209 ? 10.541 15.047 -21.033 1.00 96.81 209 ILE A C 1
ATOM 1648 O O . ILE A 1 209 ? 11.238 15.721 -20.285 1.00 96.81 209 ILE A O 1
ATOM 1652 N N . GLY A 1 210 ? 11.037 14.344 -22.046 1.00 92.50 210 GLY A N 1
ATOM 1653 C CA . GLY A 1 210 ? 12.450 14.350 -22.417 1.00 92.50 210 GLY A CA 1
ATOM 1654 C C . GLY A 1 210 ? 12.653 14.750 -23.877 1.00 92.50 210 GLY A C 1
ATOM 1655 O O . GLY A 1 210 ? 11.793 15.342 -24.524 1.00 92.50 210 GLY A O 1
ATOM 1656 N N . ASP A 1 211 ? 13.793 14.377 -24.456 1.00 93.06 211 ASP A N 1
ATOM 1657 C CA . ASP A 1 211 ? 14.101 14.598 -25.871 1.00 93.06 211 ASP A CA 1
ATOM 1658 C C . ASP A 1 211 ? 13.606 13.438 -26.756 1.00 93.06 211 ASP A C 1
ATOM 1660 O O . ASP A 1 211 ? 14.316 12.951 -27.640 1.00 93.06 211 ASP A O 1
ATOM 1664 N N . SER A 1 212 ? 12.372 12.971 -26.534 1.00 94.50 212 SER A N 1
ATOM 1665 C CA . SER A 1 212 ? 11.797 11.831 -27.253 1.00 94.50 212 SER A CA 1
ATOM 1666 C C . SER A 1 212 ? 10.315 12.011 -27.595 1.00 94.50 212 SER A C 1
ATOM 1668 O O . SER A 1 212 ? 9.611 12.813 -27.012 1.00 94.50 212 SER A O 1
ATOM 1670 N N . TRP A 1 213 ? 9.800 11.220 -28.540 1.00 95.88 213 TRP A N 1
ATOM 1671 C CA . TRP A 1 213 ? 8.354 11.145 -28.827 1.00 95.88 213 TRP A CA 1
ATOM 1672 C C . TRP A 1 213 ? 7.584 10.312 -27.789 1.00 95.88 213 TRP A C 1
ATOM 1674 O O . TRP A 1 213 ? 6.374 10.147 -27.908 1.00 95.88 213 TRP A O 1
ATOM 1684 N N . ARG A 1 214 ? 8.303 9.745 -26.816 1.00 97.25 214 ARG A N 1
ATOM 1685 C CA . ARG A 1 214 ? 7.804 8.812 -25.800 1.00 97.25 214 ARG A CA 1
ATOM 1686 C C . ARG A 1 214 ? 7.273 9.511 -24.546 1.00 97.25 214 ARG A C 1
ATOM 1688 O O . ARG A 1 214 ? 6.867 8.841 -23.599 1.00 97.25 214 ARG A O 1
ATOM 1695 N N . ASP A 1 215 ? 7.266 10.842 -24.565 1.00 95.88 215 ASP A N 1
ATOM 1696 C CA . ASP A 1 215 ? 6.807 11.691 -23.474 1.00 95.88 215 ASP A CA 1
ATOM 1697 C C . ASP A 1 215 ? 5.423 11.290 -22.960 1.00 95.88 215 ASP A C 1
ATOM 1699 O O . ASP A 1 215 ? 4.575 10.755 -23.678 1.00 95.88 215 ASP A O 1
ATOM 1703 N N . ASN A 1 216 ? 5.191 11.584 -21.686 1.00 96.75 216 ASN A N 1
ATOM 1704 C CA . ASN A 1 216 ? 3.951 11.278 -20.976 1.00 96.75 216 ASN A CA 1
ATOM 1705 C C . ASN A 1 216 ? 3.560 9.786 -20.967 1.00 96.75 216 ASN A C 1
ATOM 1707 O O . ASN A 1 216 ? 2.398 9.453 -20.736 1.00 96.75 216 ASN A O 1
ATOM 1711 N N . GLY A 1 217 ? 4.511 8.880 -21.220 1.00 97.00 217 GLY A N 1
ATOM 1712 C CA . GLY A 1 217 ? 4.275 7.435 -21.229 1.00 97.00 217 GLY A CA 1
ATOM 1713 C C . GLY A 1 217 ? 3.692 6.896 -22.536 1.00 97.00 217 GLY A C 1
ATOM 1714 O O . GLY A 1 217 ? 3.141 5.795 -22.543 1.00 97.00 217 GLY A O 1
ATOM 1715 N N . PHE A 1 218 ? 3.830 7.628 -23.649 1.00 97.62 218 PHE A N 1
ATOM 1716 C CA . PHE A 1 218 ? 3.259 7.256 -24.949 1.00 97.62 218 PHE A CA 1
ATOM 1717 C C . PHE A 1 218 ? 3.581 5.812 -25.387 1.00 97.62 218 PHE A C 1
ATOM 1719 O O . PHE A 1 218 ? 2.758 5.179 -26.045 1.00 97.62 218 PHE A O 1
ATOM 1726 N N . SER A 1 219 ? 4.743 5.264 -25.018 1.00 97.94 219 SER A N 1
ATOM 1727 C CA . SER A 1 219 ? 5.113 3.858 -25.252 1.00 97.94 219 SER A CA 1
ATOM 1728 C C . SER A 1 219 ? 5.446 3.084 -23.977 1.00 97.94 219 SER A C 1
ATOM 1730 O O . SER A 1 219 ? 6.041 2.015 -24.057 1.00 97.94 219 SER A O 1
ATOM 1732 N N . ALA A 1 220 ? 5.068 3.591 -22.803 1.00 98.56 220 ALA A N 1
ATOM 1733 C CA . ALA A 1 220 ? 5.383 2.956 -21.531 1.00 98.56 220 ALA A CA 1
ATOM 1734 C C . ALA A 1 220 ? 4.266 2.003 -21.072 1.00 98.56 220 ALA A C 1
ATOM 1736 O O . ALA A 1 220 ? 3.092 2.170 -21.408 1.00 98.56 220 ALA A O 1
ATOM 1737 N N . THR A 1 221 ? 4.634 0.996 -20.279 1.00 98.75 221 THR A N 1
ATOM 1738 C CA . THR A 1 221 ? 3.696 0.234 -19.440 1.00 98.75 221 THR A CA 1
ATOM 1739 C C . THR A 1 221 ? 3.784 0.735 -18.004 1.00 98.75 221 THR A C 1
ATOM 1741 O O . THR A 1 221 ? 4.886 0.832 -17.455 1.00 98.75 221 THR A O 1
ATOM 1744 N N . VAL A 1 222 ? 2.632 1.003 -17.386 1.00 98.75 222 VAL A N 1
ATOM 1745 C CA . VAL A 1 222 ? 2.524 1.363 -15.969 1.00 98.75 222 VAL A CA 1
ATOM 1746 C C . VAL A 1 222 ? 1.527 0.442 -15.271 1.00 98.75 222 VAL A C 1
ATOM 1748 O O . VAL A 1 222 ? 0.361 0.374 -15.661 1.00 98.75 222 VAL A O 1
ATOM 1751 N N . GLY A 1 223 ? 1.967 -0.272 -14.236 1.00 97.94 223 GLY A N 1
ATOM 1752 C CA . GLY A 1 223 ? 1.108 -1.183 -13.477 1.00 97.94 223 GLY A CA 1
ATOM 1753 C C . GLY A 1 223 ? 1.857 -2.200 -12.621 1.00 97.94 223 GLY A C 1
ATOM 1754 O O . GLY A 1 223 ? 3.089 -2.207 -12.566 1.00 97.94 223 GLY A O 1
ATOM 1755 N N . LEU A 1 224 ? 1.095 -3.069 -11.961 1.00 98.50 224 LEU A N 1
ATOM 1756 C CA . LEU A 1 224 ? 1.589 -4.175 -11.138 1.00 98.50 224 LEU A CA 1
ATOM 1757 C C . LEU A 1 224 ? 1.075 -5.502 -11.698 1.00 98.50 224 LEU A C 1
ATOM 1759 O O . LEU A 1 224 ? -0.088 -5.592 -12.085 1.00 98.50 224 LEU A O 1
ATOM 1763 N N . GLU A 1 225 ? 1.906 -6.540 -11.700 1.00 98.06 225 GLU A N 1
ATOM 1764 C CA . GLU A 1 225 ? 1.532 -7.871 -12.185 1.00 98.06 225 GLU A CA 1
ATOM 1765 C C . GLU A 1 225 ? 2.003 -8.971 -11.234 1.00 98.06 225 GLU A C 1
ATOM 1767 O O . GLU A 1 225 ? 3.109 -8.923 -10.684 1.00 98.06 225 GLU A O 1
ATOM 1772 N N . ASN A 1 226 ? 1.163 -9.994 -11.075 1.00 97.75 226 ASN A N 1
ATOM 1773 C CA . ASN A 1 226 ? 1.449 -11.142 -10.231 1.00 97.75 226 ASN A CA 1
ATOM 1774 C C . ASN A 1 226 ? 2.578 -12.039 -10.782 1.00 97.75 226 ASN A C 1
ATOM 1776 O O . ASN A 1 226 ? 3.082 -11.893 -11.894 1.00 97.75 226 ASN A O 1
ATOM 1780 N N . SER A 1 227 ? 2.989 -13.031 -9.994 1.00 97.44 227 SER A N 1
ATOM 1781 C CA . SER A 1 227 ? 4.082 -13.937 -10.371 1.00 97.44 227 SER A CA 1
ATOM 1782 C C . SER A 1 227 ? 3.771 -14.897 -11.519 1.00 97.44 227 SER A C 1
ATOM 1784 O O . SER A 1 227 ? 4.699 -15.457 -12.102 1.00 97.44 227 SER A O 1
ATOM 1786 N N . GLY A 1 228 ? 2.495 -15.088 -11.851 1.00 97.00 228 GLY A N 1
ATOM 1787 C CA . GLY A 1 228 ? 2.074 -15.941 -12.957 1.00 97.00 228 GLY A CA 1
ATOM 1788 C C . GLY A 1 228 ? 1.915 -15.214 -14.290 1.00 97.00 228 GLY A C 1
ATOM 1789 O O . GLY A 1 228 ? 1.752 -15.896 -15.302 1.00 97.00 228 GLY A O 1
ATOM 1790 N N . GLY A 1 229 ? 1.898 -13.877 -14.295 1.00 96.94 229 GLY A N 1
ATOM 1791 C CA . GLY A 1 229 ? 1.486 -13.098 -15.465 1.00 96.94 229 GLY A CA 1
ATOM 1792 C C . GLY A 1 229 ? 0.036 -13.342 -15.857 1.00 96.94 229 GLY A C 1
ATOM 1793 O O . GLY A 1 229 ? -0.320 -13.325 -17.035 1.00 96.94 229 GLY A O 1
ATOM 1794 N N . THR A 1 230 ? -0.796 -13.698 -14.879 1.00 96.69 230 THR A N 1
ATOM 1795 C CA . THR A 1 230 ? -2.202 -14.068 -15.088 1.00 96.69 230 THR A CA 1
ATOM 1796 C C . THR A 1 230 ? -3.168 -13.027 -14.555 1.00 96.69 230 THR A C 1
ATOM 1798 O O . THR A 1 230 ? -4.349 -13.086 -14.885 1.00 96.69 230 THR A O 1
ATOM 1801 N N . ASP A 1 231 ? -2.678 -12.108 -13.729 1.00 96.31 231 ASP A N 1
ATOM 1802 C CA . ASP A 1 231 ? -3.473 -11.069 -13.097 1.00 96.31 231 ASP A CA 1
ATOM 1803 C C . ASP A 1 231 ? -2.603 -9.832 -12.859 1.00 96.31 231 ASP A C 1
ATOM 1805 O O . ASP A 1 231 ? -1.431 -9.952 -12.484 1.00 96.31 231 ASP A O 1
ATOM 1809 N N . ALA A 1 232 ? -3.168 -8.657 -13.113 1.00 96.44 232 ALA A N 1
ATOM 1810 C CA . ALA A 1 232 ? -2.460 -7.390 -13.073 1.00 96.44 232 ALA A CA 1
ATOM 1811 C C . ALA A 1 232 ? -3.421 -6.229 -12.840 1.00 96.44 232 ALA A C 1
ATOM 1813 O O . ALA A 1 232 ? -4.541 -6.230 -13.345 1.00 96.44 232 ALA A O 1
ATOM 1814 N N . VAL A 1 233 ? -2.927 -5.199 -12.163 1.00 95.25 233 VAL A N 1
ATOM 1815 C CA . VAL A 1 233 ? -3.550 -3.880 -12.141 1.00 95.25 233 VAL A CA 1
ATOM 1816 C C . VAL A 1 233 ? -2.744 -2.950 -13.047 1.00 95.25 233 VAL A C 1
ATOM 1818 O O . VAL A 1 233 ? -1.636 -2.520 -12.725 1.00 95.25 233 VAL A O 1
ATOM 1821 N N . GLN A 1 234 ? -3.273 -2.683 -14.238 1.00 95.81 234 GLN A N 1
ATOM 1822 C CA . GLN A 1 234 ? -2.623 -1.828 -15.225 1.00 95.81 234 GLN A CA 1
ATOM 1823 C C . GLN A 1 234 ? -3.235 -0.429 -15.190 1.00 95.81 234 GLN A C 1
ATOM 1825 O O . GLN A 1 234 ? -4.442 -0.280 -15.363 1.00 95.81 234 GLN A O 1
ATOM 1830 N N . TYR A 1 235 ? -2.388 0.583 -15.005 1.00 96.00 235 TYR A N 1
ATOM 1831 C CA . TYR A 1 235 ? -2.786 1.981 -15.139 1.00 96.00 235 TYR A CA 1
ATOM 1832 C C . TYR A 1 235 ? -2.778 2.407 -16.611 1.00 96.00 235 TYR A C 1
ATOM 1834 O O . TYR A 1 235 ? -3.747 2.978 -17.103 1.00 96.00 235 TYR A O 1
ATOM 1842 N N . SER A 1 236 ? -1.694 2.103 -17.335 1.00 97.06 236 SER A N 1
ATOM 1843 C CA . SER A 1 236 ? -1.566 2.458 -18.750 1.00 97.06 236 SER A CA 1
ATOM 1844 C C . SER A 1 236 ? -0.681 1.492 -19.538 1.00 97.06 236 SER A C 1
ATOM 1846 O O . SER A 1 236 ? 0.217 0.835 -19.002 1.00 97.06 236 SER A O 1
ATOM 1848 N N . TYR A 1 237 ? -0.939 1.422 -20.844 1.00 97.50 237 TYR A N 1
ATOM 1849 C CA . TYR A 1 237 ? -0.087 0.749 -21.821 1.00 97.50 237 TYR A CA 1
ATOM 1850 C C . TYR A 1 237 ? -0.080 1.518 -23.130 1.00 97.50 237 TYR A C 1
ATOM 1852 O O . TYR A 1 237 ? -1.104 1.592 -23.810 1.00 97.50 237 TYR A O 1
ATOM 1860 N N . ASN A 1 238 ? 1.083 2.058 -23.493 1.00 97.88 238 ASN A N 1
ATOM 1861 C CA . ASN A 1 238 ? 1.281 2.852 -24.702 1.00 97.88 238 ASN A CA 1
ATOM 1862 C C . ASN A 1 238 ? 0.267 4.006 -24.819 1.00 97.88 238 ASN A C 1
ATOM 1864 O O . ASN A 1 238 ? -0.452 4.136 -25.816 1.00 97.88 238 ASN A O 1
ATOM 1868 N N . GLN A 1 239 ? 0.166 4.807 -23.756 1.00 96.06 239 GLN A N 1
ATOM 1869 C CA . GLN A 1 239 ? -0.783 5.912 -23.640 1.00 96.06 239 GLN A CA 1
ATOM 1870 C C . GLN A 1 239 ? -0.102 7.136 -23.028 1.00 96.06 239 GLN A C 1
ATOM 1872 O O . GLN A 1 239 ? 0.474 7.062 -21.948 1.00 96.06 239 GLN A O 1
ATOM 1877 N N . GLU A 1 240 ? -0.236 8.280 -23.698 1.00 94.56 240 GLU A N 1
ATOM 1878 C CA . GLU A 1 240 ? 0.309 9.585 -23.292 1.00 94.56 240 GLU A CA 1
ATOM 1879 C C . GLU A 1 240 ? -0.503 10.259 -22.166 1.00 94.56 240 GLU A C 1
ATOM 1881 O O . GLU A 1 240 ? -0.998 11.375 -22.313 1.00 94.56 240 GLU A O 1
ATOM 1886 N N . ILE A 1 241 ? -0.689 9.560 -21.044 1.00 95.69 241 ILE A N 1
ATOM 1887 C CA . ILE A 1 241 ? -1.555 9.994 -19.932 1.00 95.69 241 ILE A CA 1
ATOM 1888 C C . ILE A 1 241 ? -0.819 10.196 -18.603 1.00 95.69 241 ILE A C 1
ATOM 1890 O O . ILE A 1 241 ? -1.464 10.410 -17.584 1.00 95.69 241 ILE A O 1
ATOM 1894 N N . ILE A 1 242 ? 0.516 10.148 -18.597 1.00 97.12 242 ILE A N 1
ATOM 1895 C CA . ILE A 1 242 ? 1.337 10.377 -17.401 1.00 97.12 242 ILE A CA 1
ATOM 1896 C C . ILE A 1 242 ? 1.954 11.779 -17.474 1.00 97.12 242 ILE A C 1
ATOM 1898 O O . ILE A 1 242 ? 3.006 11.934 -18.082 1.00 97.12 242 ILE A O 1
ATOM 1902 N N . PRO A 1 243 ? 1.339 12.830 -16.909 1.00 97.06 243 PRO A N 1
ATOM 1903 C CA . PRO A 1 243 ? 1.928 14.163 -16.943 1.00 97.06 243 PRO A CA 1
ATOM 1904 C C . PRO A 1 243 ? 3.082 14.306 -15.938 1.00 97.06 243 PRO A C 1
ATOM 1906 O O . PRO A 1 243 ? 3.287 13.479 -15.050 1.00 97.06 243 PRO A O 1
ATOM 1909 N N . ASN A 1 244 ? 3.807 15.421 -16.028 1.00 97.81 244 ASN A N 1
ATOM 1910 C CA . ASN A 1 244 ? 4.740 15.835 -14.981 1.00 97.81 244 ASN A CA 1
ATOM 1911 C C . ASN A 1 244 ? 4.002 16.153 -13.673 1.00 97.81 244 ASN A C 1
ATOM 1913 O O . ASN A 1 244 ? 2.849 16.584 -13.684 1.00 97.81 244 ASN A O 1
ATOM 1917 N N . GLN A 1 245 ? 4.715 16.033 -12.551 1.00 98.12 245 GLN A N 1
ATOM 1918 C CA . GLN A 1 245 ? 4.185 16.274 -11.204 1.00 98.12 245 GLN A CA 1
ATOM 1919 C C . GLN A 1 245 ? 2.936 15.441 -10.900 1.00 98.12 245 GLN A C 1
ATOM 1921 O O . GLN A 1 245 ? 1.908 15.953 -10.460 1.00 98.12 245 GLN A O 1
ATOM 1926 N N . PHE A 1 246 ? 3.055 14.142 -11.152 1.00 98.12 246 PHE A N 1
ATOM 1927 C CA . PHE A 1 246 ? 1.961 13.187 -11.080 1.00 98.12 246 PHE A CA 1
ATOM 1928 C C . PHE A 1 246 ? 2.313 12.009 -10.178 1.00 98.12 246 PHE A C 1
ATOM 1930 O O . PHE A 1 246 ? 3.485 11.647 -10.042 1.00 98.12 246 PHE A O 1
ATOM 1937 N N . SER A 1 247 ? 1.312 11.394 -9.558 1.00 98.12 247 SER A N 1
ATOM 1938 C CA . SER A 1 247 ? 1.498 10.164 -8.791 1.00 98.12 247 SER A CA 1
ATOM 1939 C C . SER A 1 247 ? 0.320 9.214 -8.919 1.00 98.12 247 SER A C 1
ATOM 1941 O O . SER A 1 247 ? -0.821 9.662 -8.996 1.00 98.12 247 SER A O 1
ATOM 1943 N N . ILE A 1 248 ? 0.621 7.918 -8.866 1.00 97.62 248 ILE A N 1
ATOM 1944 C CA . ILE A 1 248 ? -0.345 6.818 -8.850 1.00 97.62 248 ILE A CA 1
ATOM 1945 C C . ILE A 1 248 ? -0.081 5.998 -7.590 1.00 97.62 248 ILE A C 1
ATOM 1947 O O . ILE A 1 248 ? 1.064 5.620 -7.335 1.00 97.62 248 ILE A O 1
ATOM 1951 N N . LEU A 1 249 ? -1.124 5.724 -6.813 1.00 97.06 249 LEU A N 1
ATOM 1952 C CA . LEU A 1 249 ? -1.062 4.907 -5.608 1.00 97.06 249 LEU A CA 1
ATOM 1953 C C . LEU A 1 249 ? -1.874 3.635 -5.811 1.00 97.06 249 LEU A C 1
ATOM 1955 O O . LEU A 1 249 ? -3.069 3.707 -6.070 1.00 97.06 249 LEU A O 1
ATOM 1959 N N . PHE A 1 250 ? -1.227 2.490 -5.623 1.00 96.19 250 PHE A N 1
ATOM 1960 C CA . PHE A 1 250 ? -1.841 1.172 -5.592 1.00 96.19 250 PHE A CA 1
ATOM 1961 C C . PHE A 1 250 ? -2.029 0.742 -4.138 1.00 96.19 250 PHE A C 1
ATOM 1963 O O . PHE A 1 250 ? -1.064 0.707 -3.366 1.00 96.19 250 PHE A O 1
ATOM 1970 N N . VAL A 1 251 ? -3.259 0.405 -3.761 1.00 92.94 251 VAL A N 1
ATOM 1971 C CA . VAL A 1 251 ? -3.633 -0.000 -2.398 1.00 92.94 251 VAL A CA 1
ATOM 1972 C C . VAL A 1 251 ? -4.289 -1.368 -2.454 1.00 92.94 251 VAL A C 1
ATOM 1974 O O . VAL A 1 251 ? -5.026 -1.659 -3.391 1.00 92.94 251 VAL A O 1
ATOM 1977 N N . ASP A 1 252 ? -3.983 -2.218 -1.477 1.00 91.88 252 ASP A N 1
ATOM 1978 C CA . ASP A 1 252 ? -4.629 -3.518 -1.352 1.00 91.88 252 ASP A CA 1
ATOM 1979 C C . ASP A 1 252 ? -6.155 -3.362 -1.305 1.00 91.88 252 ASP A C 1
ATOM 1981 O O . ASP A 1 252 ? -6.672 -2.523 -0.566 1.00 91.88 252 ASP A O 1
ATOM 1985 N N . LYS A 1 253 ? -6.871 -4.154 -2.104 1.00 87.12 253 LYS A N 1
ATOM 1986 C CA . LYS A 1 253 ? -8.325 -4.019 -2.202 1.00 87.12 253 LYS A CA 1
ATOM 1987 C C . LYS A 1 253 ? -9.056 -4.431 -0.929 1.00 87.12 253 LYS A C 1
ATOM 1989 O O . LYS A 1 253 ? -10.018 -3.769 -0.570 1.00 87.12 253 LYS A O 1
ATOM 1994 N N . ASN A 1 254 ? -8.567 -5.444 -0.212 1.00 82.56 254 ASN A N 1
ATOM 1995 C CA . ASN A 1 254 ? -9.174 -5.865 1.048 1.00 82.56 254 ASN A CA 1
ATOM 1996 C C . ASN A 1 254 ? -8.965 -4.780 2.102 1.00 82.56 254 ASN A C 1
ATOM 1998 O O . ASN A 1 254 ? -9.886 -4.451 2.830 1.00 82.56 254 ASN A O 1
ATOM 2002 N N . TRP A 1 255 ? -7.799 -4.125 2.117 1.00 84.88 255 TRP A N 1
ATOM 2003 C CA . TRP A 1 255 ? -7.611 -2.951 2.971 1.00 84.88 255 TRP A CA 1
ATOM 2004 C C . TRP A 1 255 ? -8.614 -1.832 2.661 1.00 84.88 255 TRP A C 1
ATOM 2006 O O . TRP A 1 255 ? -9.054 -1.145 3.573 1.00 84.88 255 TRP A O 1
ATOM 2016 N N . VAL A 1 256 ? -8.982 -1.618 1.399 1.00 82.88 256 VAL A N 1
ATOM 2017 C CA . VAL A 1 256 ? -9.953 -0.574 1.031 1.00 82.88 256 VAL A CA 1
ATOM 2018 C C . VAL A 1 256 ? -11.392 -0.992 1.346 1.00 82.88 256 VAL A C 1
ATOM 2020 O O . VAL A 1 256 ? -12.161 -0.166 1.835 1.00 82.88 256 VAL A O 1
ATOM 2023 N N . ASP A 1 257 ? -11.750 -2.242 1.064 1.00 79.88 257 ASP A N 1
ATOM 2024 C CA . ASP A 1 257 ? -13.126 -2.739 1.144 1.00 79.88 257 ASP A CA 1
ATOM 2025 C C . ASP A 1 257 ? -13.518 -3.162 2.569 1.00 79.88 257 ASP A C 1
ATOM 2027 O O . ASP A 1 257 ? -14.651 -2.930 2.997 1.00 79.88 257 ASP A O 1
ATOM 2031 N N . ASP A 1 258 ? -12.579 -3.706 3.341 1.00 80.88 258 ASP A N 1
ATOM 2032 C CA . ASP A 1 258 ? -12.818 -4.222 4.687 1.00 80.88 258 ASP A CA 1
ATOM 2033 C C . ASP A 1 258 ? -12.677 -3.105 5.732 1.00 80.88 258 ASP A C 1
ATOM 2035 O O . ASP A 1 258 ? -11.967 -3.278 6.709 1.00 80.88 258 ASP A O 1
ATOM 2039 N N . GLN A 1 259 ? -13.311 -1.941 5.539 1.00 82.25 259 GLN A N 1
ATOM 2040 C CA . GLN A 1 259 ? -13.299 -0.832 6.509 1.00 82.25 259 GLN A CA 1
ATOM 2041 C C . GLN A 1 259 ? -14.480 -0.908 7.494 1.00 82.25 259 GLN A C 1
ATOM 2043 O O . GLN A 1 259 ? -15.618 -1.164 7.098 1.00 82.25 259 GLN A O 1
ATOM 2048 N N . LEU A 1 260 ? -14.228 -0.634 8.782 1.00 87.88 260 LEU A N 1
ATOM 2049 C CA . LEU A 1 260 ? -15.269 -0.505 9.809 1.00 87.88 260 LEU A CA 1
ATOM 2050 C C . LEU A 1 260 ? -15.930 0.876 9.711 1.00 87.88 260 LEU A C 1
ATOM 2052 O O . LEU A 1 260 ? -15.281 1.912 9.886 1.00 87.88 260 LEU A O 1
ATOM 2056 N N . GLY A 1 261 ? -17.233 0.886 9.449 1.00 87.62 261 GLY A N 1
ATOM 2057 C CA . GLY A 1 261 ? -18.061 2.084 9.462 1.00 87.62 261 GLY A CA 1
ATOM 2058 C C . GLY A 1 261 ? -18.355 2.602 10.870 1.00 87.62 261 GLY A C 1
ATOM 2059 O O . GLY A 1 261 ? -18.082 1.944 11.875 1.00 87.62 261 GLY A O 1
ATOM 2060 N N . ASP A 1 262 ? -18.908 3.810 10.920 1.00 91.06 262 ASP A N 1
ATOM 2061 C CA . ASP A 1 262 ? -19.343 4.470 12.155 1.00 91.06 262 ASP A CA 1
ATOM 2062 C C . ASP A 1 262 ? -20.411 3.629 12.879 1.00 91.06 262 ASP A C 1
ATOM 2064 O O . ASP A 1 262 ? -21.223 2.953 12.239 1.00 91.06 262 ASP A O 1
ATOM 2068 N N . PHE A 1 263 ? -20.415 3.693 14.211 1.00 96.06 263 PHE A N 1
ATOM 2069 C CA . PHE A 1 263 ? -21.453 3.115 15.065 1.00 96.06 263 PHE A CA 1
ATOM 2070 C C . PHE A 1 263 ? -21.566 3.890 16.374 1.00 96.06 263 PHE A C 1
ATOM 2072 O O . PHE A 1 263 ? -20.582 4.457 16.860 1.00 96.06 263 PHE A O 1
ATOM 2079 N N . ASN A 1 264 ? -22.771 3.901 16.940 1.00 97.69 264 ASN A N 1
ATOM 2080 C CA . ASN A 1 264 ? -23.118 4.747 18.077 1.00 97.69 264 ASN A CA 1
ATOM 2081 C C . ASN A 1 264 ? -23.534 3.926 19.301 1.00 97.69 264 ASN A C 1
ATOM 2083 O O . ASN A 1 264 ? -23.920 2.752 19.211 1.00 97.69 264 ASN A O 1
ATOM 2087 N N . LEU A 1 265 ? -23.459 4.566 20.466 1.00 98.44 265 LEU A N 1
ATOM 2088 C CA . LEU A 1 265 ? -23.966 4.007 21.716 1.00 98.44 265 LEU A CA 1
ATOM 2089 C C . LEU A 1 265 ? -25.489 4.192 21.789 1.00 98.44 265 LEU A C 1
ATOM 2091 O O . LEU A 1 265 ? -26.029 5.177 21.290 1.00 98.44 265 LEU A O 1
ATOM 2095 N N . LEU A 1 266 ? -26.198 3.243 22.409 1.00 98.31 266 LEU A N 1
ATOM 2096 C CA . LEU A 1 266 ? -27.664 3.268 22.480 1.00 98.31 266 LEU A CA 1
ATOM 2097 C C . LEU A 1 266 ? -28.169 3.383 23.918 1.00 98.31 266 LEU A C 1
ATOM 2099 O O . LEU A 1 266 ? -28.869 4.333 24.252 1.00 98.31 266 LEU A O 1
ATOM 2103 N N . THR A 1 267 ? -27.832 2.422 24.780 1.00 97.69 267 THR A N 1
ATOM 2104 C CA . THR A 1 267 ? -28.274 2.425 26.184 1.00 97.69 267 THR A CA 1
ATOM 2105 C C . THR A 1 267 ? -27.129 2.059 27.118 1.00 97.69 267 THR A C 1
ATOM 2107 O O . THR A 1 267 ? -26.321 1.230 26.716 1.00 97.69 267 THR A O 1
ATOM 2110 N N . PRO A 1 268 ? -27.074 2.586 28.356 1.00 97.81 268 PRO A N 1
ATOM 2111 C CA . PRO A 1 268 ? -27.856 3.730 28.838 1.00 97.81 268 PRO A CA 1
ATOM 2112 C C . PRO A 1 268 ? -27.547 4.997 28.018 1.00 97.81 268 PRO A C 1
ATOM 2114 O O . PRO A 1 268 ? -26.423 5.148 27.554 1.00 97.81 268 PRO A O 1
ATOM 2117 N N . GLU A 1 269 ? -28.549 5.853 27.790 1.00 97.88 269 GLU A N 1
ATOM 2118 C CA . GLU A 1 269 ? -28.386 7.102 27.021 1.00 97.88 269 GLU A CA 1
ATOM 2119 C C . GLU A 1 269 ? -27.410 8.069 27.718 1.00 97.88 269 GLU A C 1
ATOM 2121 O O . GLU A 1 269 ? -27.196 7.980 28.929 1.00 97.88 269 GLU A O 1
ATOM 2126 N N . ASP A 1 270 ? -26.847 9.020 26.971 1.00 97.88 270 ASP A N 1
ATOM 2127 C CA . ASP A 1 270 ? -25.977 10.051 27.541 1.00 97.88 270 ASP A CA 1
ATOM 2128 C C . ASP A 1 270 ? -26.708 10.900 28.598 1.00 97.88 270 ASP A C 1
ATOM 2130 O O . ASP A 1 270 ? -27.805 11.422 28.375 1.00 97.88 270 ASP A O 1
ATOM 2134 N N . GLY A 1 271 ? -26.098 11.027 29.773 1.00 97.38 271 GLY A N 1
ATOM 2135 C CA . GLY A 1 271 ? -26.664 11.677 30.950 1.00 97.38 271 GLY A CA 1
ATOM 2136 C C . GLY A 1 271 ? -27.727 10.859 31.690 1.00 97.38 271 GLY A C 1
ATOM 2137 O O . GLY A 1 271 ? -28.436 11.422 32.529 1.00 97.38 271 GLY A O 1
ATOM 2138 N N . ALA A 1 272 ? -27.876 9.562 31.400 1.00 97.56 272 ALA A N 1
ATOM 2139 C CA . ALA A 1 272 ? -28.839 8.713 32.094 1.00 97.56 272 ALA A CA 1
ATOM 2140 C C . ALA A 1 272 ? -28.554 8.621 33.602 1.00 97.56 272 ALA A C 1
ATOM 2142 O O . ALA A 1 272 ? -27.410 8.644 34.053 1.00 97.56 272 ALA A O 1
ATOM 2143 N N . GLU A 1 273 ? -29.616 8.449 34.385 1.00 97.75 273 GLU A N 1
ATOM 2144 C CA . GLU A 1 273 ? -29.525 8.050 35.787 1.00 97.75 273 GLU A CA 1
ATOM 2145 C C . GLU A 1 273 ? -29.910 6.572 35.901 1.00 97.75 273 GLU A C 1
ATOM 2147 O O . GLU A 1 273 ? -30.948 6.147 35.389 1.00 97.75 273 GLU A O 1
ATOM 2152 N N . VAL A 1 274 ? -29.059 5.789 36.558 1.00 96.06 274 VAL A N 1
ATOM 2153 C CA . VAL A 1 274 ? -29.239 4.354 36.794 1.00 96.06 274 VAL A CA 1
ATOM 2154 C C . VAL A 1 274 ? -29.075 4.043 38.276 1.00 96.06 274 VAL A C 1
ATOM 2156 O O . VAL A 1 274 ? -28.475 4.822 39.016 1.00 96.06 274 VAL A O 1
ATOM 2159 N N . TYR A 1 275 ? -29.589 2.901 38.728 1.00 95.50 275 TYR A N 1
ATOM 2160 C CA . TYR A 1 275 ? -29.655 2.590 40.155 1.00 95.50 275 TYR A CA 1
ATOM 2161 C C . TYR A 1 275 ? -28.813 1.376 40.549 1.00 95.50 275 TYR A C 1
ATOM 2163 O O . TYR A 1 275 ? -28.706 0.396 39.806 1.00 95.50 275 TYR A O 1
ATOM 2171 N N . THR A 1 276 ? -28.228 1.425 41.749 1.00 95.81 276 THR A N 1
ATOM 2172 C CA . THR A 1 276 ? -27.522 0.271 42.326 1.00 95.81 276 THR A CA 1
ATOM 2173 C C . THR A 1 276 ? -28.474 -0.913 42.508 1.00 95.81 276 THR A C 1
ATOM 2175 O O . THR A 1 276 ? -29.666 -0.752 42.776 1.00 95.81 276 THR A O 1
ATOM 2178 N N . GLY A 1 277 ? -27.964 -2.132 42.327 1.00 92.31 277 GLY A N 1
ATOM 2179 C CA . GLY A 1 277 ? -28.755 -3.363 42.421 1.00 92.31 277 GLY A CA 1
ATOM 2180 C C . GLY A 1 277 ? -29.687 -3.645 41.233 1.00 92.31 277 GLY A C 1
ATOM 2181 O O . GLY A 1 277 ? -30.236 -4.748 41.157 1.00 92.31 277 GLY A O 1
ATOM 2182 N N . GLU A 1 278 ? -29.841 -2.716 40.285 1.00 94.75 278 GLU A N 1
ATOM 2183 C CA . GLU A 1 278 ? -30.569 -2.946 39.035 1.00 94.75 278 GLU A CA 1
ATOM 2184 C C . GLU A 1 278 ? -29.649 -3.491 37.935 1.00 94.75 278 GLU A C 1
ATOM 2186 O O . GLU A 1 278 ? -28.444 -3.239 37.902 1.00 94.75 278 GLU A O 1
ATOM 2191 N N . THR A 1 279 ? -30.220 -4.279 37.019 1.00 97.25 279 THR A N 1
ATOM 2192 C CA . THR A 1 279 ? -29.501 -4.713 35.814 1.00 97.25 279 THR A CA 1
ATOM 2193 C C . THR A 1 279 ? -29.550 -3.610 34.777 1.00 97.25 279 THR A C 1
ATOM 2195 O O . THR A 1 279 ? -30.609 -3.325 34.220 1.00 97.25 279 THR A O 1
ATOM 2198 N N . ILE A 1 280 ? -28.389 -3.032 34.500 1.00 97.38 280 ILE A N 1
ATOM 2199 C CA . ILE A 1 280 ? -28.210 -2.002 33.489 1.00 97.38 280 ILE A CA 1
ATOM 2200 C C . ILE A 1 280 ? -27.794 -2.683 32.192 1.00 97.38 280 ILE A C 1
ATOM 2202 O O . ILE A 1 280 ? -26.833 -3.457 32.168 1.00 97.38 280 ILE A O 1
ATOM 2206 N N . ASN A 1 281 ? -28.551 -2.418 31.130 1.00 97.56 281 ASN A N 1
ATOM 2207 C CA . ASN A 1 281 ? -28.304 -2.980 29.811 1.00 97.56 281 ASN A CA 1
ATOM 2208 C C . ASN A 1 281 ? -27.534 -1.976 28.955 1.00 97.56 281 ASN A C 1
ATOM 2210 O O . ASN A 1 281 ? -28.090 -0.969 28.509 1.00 97.56 281 ASN A O 1
ATOM 2214 N N . PHE A 1 282 ? -26.266 -2.282 28.725 1.00 98.56 282 PHE A N 1
ATOM 2215 C CA . PHE A 1 282 ? -25.409 -1.568 27.800 1.00 98.56 282 PHE A CA 1
ATOM 2216 C C . PHE A 1 282 ? -25.643 -2.108 26.392 1.00 98.56 282 PHE A C 1
ATOM 2218 O O . PHE A 1 282 ? -25.462 -3.303 26.176 1.00 98.56 282 PHE A O 1
ATOM 2225 N N . THR A 1 283 ? -26.049 -1.271 25.440 1.00 98.56 283 THR A N 1
ATOM 2226 C CA . THR A 1 283 ? -26.261 -1.667 24.038 1.00 98.56 283 THR A CA 1
ATOM 2227 C C . THR A 1 283 ? -25.691 -0.631 23.081 1.00 98.56 283 THR A C 1
ATOM 2229 O O . THR A 1 283 ? -25.663 0.559 23.394 1.00 98.56 283 THR A O 1
ATOM 2232 N N . TRP A 1 284 ? -25.225 -1.080 21.922 1.00 98.44 284 TRP A N 1
ATOM 2233 C CA . TRP A 1 284 ? -24.659 -0.236 20.868 1.00 98.44 284 TRP A CA 1
ATOM 2234 C C . TRP A 1 284 ? -25.062 -0.762 19.491 1.00 98.44 284 TRP A C 1
ATOM 2236 O O . TRP A 1 284 ? -25.571 -1.877 19.358 1.00 98.44 284 TRP A O 1
ATOM 2246 N N . GLU A 1 285 ? -24.876 0.058 18.465 1.00 97.69 285 GLU A N 1
ATOM 2247 C CA . GLU A 1 285 ? -25.074 -0.360 17.079 1.00 97.69 285 GLU A CA 1
ATOM 2248 C C . GLU A 1 285 ? -23.967 -1.323 16.632 1.00 97.69 285 GLU A C 1
ATOM 2250 O O . GLU A 1 285 ? -22.826 -1.236 17.084 1.00 97.69 285 GLU A O 1
ATOM 2255 N N . GLU A 1 286 ? -24.283 -2.232 15.709 1.00 95.00 286 GLU A N 1
ATOM 2256 C CA . GLU A 1 286 ? -23.233 -2.945 14.980 1.00 95.00 286 GLU A CA 1
ATOM 2257 C C . GLU A 1 286 ? -22.476 -1.953 14.085 1.00 95.00 286 GLU A C 1
ATOM 2259 O O . GLU A 1 286 ? -23.093 -1.148 13.384 1.00 95.00 286 GLU A O 1
ATOM 2264 N N . ALA A 1 287 ? -21.145 -2.033 14.079 1.00 91.88 287 ALA A N 1
ATOM 2265 C CA . ALA A 1 287 ? -20.318 -1.330 13.112 1.00 91.88 287 ALA A CA 1
ATOM 2266 C C . ALA A 1 287 ? -20.705 -1.759 11.698 1.00 91.88 287 ALA A C 1
ATOM 2268 O O . ALA A 1 287 ? -20.736 -2.950 11.385 1.00 91.88 287 ALA A O 1
ATOM 2269 N N . SER A 1 288 ? -20.996 -0.784 10.832 1.00 85.38 288 SER A N 1
ATOM 2270 C CA . SER A 1 288 ? -21.280 -1.066 9.426 1.00 85.38 288 SER A CA 1
ATOM 2271 C C . SER A 1 288 ? -20.041 -1.681 8.781 1.00 85.38 288 SER A C 1
ATOM 2273 O O . SER A 1 288 ? -19.075 -0.977 8.502 1.00 85.38 288 SER A O 1
ATOM 2275 N N . TYR A 1 289 ? -20.077 -2.982 8.517 1.00 83.94 289 TYR A N 1
ATOM 2276 C CA . TYR A 1 289 ? -18.954 -3.729 7.971 1.00 83.94 289 TYR A CA 1
ATOM 2277 C C . TYR A 1 289 ? -19.437 -4.664 6.864 1.00 83.94 289 TYR A C 1
ATOM 2279 O O . TYR A 1 289 ? -20.348 -5.466 7.062 1.00 83.94 289 TYR A O 1
ATOM 2287 N N . GLY A 1 290 ? -18.852 -4.513 5.676 1.00 75.31 290 GLY A N 1
ATOM 2288 C CA . GLY A 1 290 ? -19.130 -5.356 4.511 1.00 75.31 290 GLY A CA 1
ATOM 2289 C C . GLY A 1 290 ? -17.967 -6.266 4.123 1.00 75.31 290 GLY A C 1
ATOM 2290 O O . GLY A 1 290 ? -18.037 -6.883 3.061 1.00 75.31 290 GLY A O 1
ATOM 2291 N N . GLY A 1 291 ? -16.909 -6.289 4.937 1.00 78.31 291 GLY A N 1
ATOM 2292 C CA . GLY A 1 291 ? -15.678 -7.008 4.645 1.00 78.31 291 GLY A CA 1
ATOM 2293 C C . GLY A 1 291 ? -15.714 -8.485 5.026 1.00 78.31 291 GLY A C 1
ATOM 2294 O O . GLY A 1 291 ? -16.769 -9.054 5.315 1.00 78.31 291 GLY A O 1
ATOM 2295 N N . HIS A 1 292 ? -14.546 -9.116 4.973 1.00 78.00 292 HIS A N 1
ATOM 2296 C CA . HIS A 1 292 ? -14.414 -10.571 4.994 1.00 78.00 292 HIS A CA 1
ATOM 2297 C C . HIS A 1 292 ? -14.241 -11.211 6.380 1.00 78.00 292 HIS A C 1
ATOM 2299 O O . HIS A 1 292 ? -14.450 -12.424 6.476 1.00 78.00 292 HIS A O 1
ATOM 2305 N N . GLY A 1 293 ? -13.864 -10.460 7.416 1.00 83.94 293 GLY A N 1
ATOM 2306 C CA . GLY A 1 293 ? -13.667 -11.005 8.762 1.00 83.94 293 GLY A CA 1
ATOM 2307 C C . GLY A 1 293 ? -14.848 -10.826 9.709 1.00 83.94 293 GLY A C 1
ATOM 2308 O O . GLY A 1 293 ? -15.946 -10.414 9.329 1.00 83.94 293 GLY A O 1
ATOM 2309 N N . ASP A 1 294 ? -14.615 -11.174 10.968 1.00 90.12 294 ASP A N 1
ATOM 2310 C CA . ASP A 1 294 ? -15.595 -11.100 12.040 1.00 90.12 294 ASP A CA 1
ATOM 2311 C C . ASP A 1 294 ? -15.326 -9.873 12.923 1.00 90.12 294 ASP A C 1
ATOM 2313 O O . ASP A 1 294 ? -14.229 -9.670 13.446 1.00 90.12 294 ASP A O 1
ATOM 2317 N N . VAL A 1 295 ? -16.361 -9.055 13.133 1.00 93.69 295 VAL A N 1
ATOM 2318 C CA . VAL A 1 295 ? -16.279 -7.878 14.007 1.00 93.69 295 VAL A CA 1
ATOM 2319 C C . VAL A 1 295 ? -16.584 -8.269 15.448 1.00 93.69 295 VAL A C 1
ATOM 2321 O O . VAL A 1 295 ? -17.625 -8.854 15.759 1.00 93.69 295 VAL A O 1
ATOM 2324 N N . THR A 1 296 ? -15.688 -7.888 16.349 1.00 96.62 296 THR A N 1
ATOM 2325 C CA . THR A 1 296 ? -15.809 -8.074 17.793 1.00 96.62 296 THR A CA 1
ATOM 2326 C C . THR A 1 296 ? -15.808 -6.740 18.524 1.00 96.62 296 THR A C 1
ATOM 2328 O O . THR A 1 296 ? -15.280 -5.746 18.030 1.00 96.62 296 THR A O 1
ATOM 2331 N N . TYR A 1 297 ? -16.406 -6.710 19.714 1.00 98.12 297 TYR A N 1
ATOM 2332 C CA . TYR A 1 297 ? -16.581 -5.495 20.501 1.00 98.12 297 TYR A CA 1
ATOM 2333 C C . TYR A 1 297 ? -15.990 -5.642 21.897 1.00 98.12 297 TYR A C 1
ATOM 2335 O O . TYR A 1 297 ? -16.183 -6.650 22.574 1.00 98.12 297 TYR A O 1
ATOM 2343 N N . THR A 1 298 ? -15.335 -4.590 22.372 1.00 98.44 298 THR A N 1
ATOM 2344 C CA . THR A 1 298 ? -14.880 -4.452 23.754 1.00 98.44 298 THR A CA 1
ATOM 2345 C C . THR A 1 298 ? -15.495 -3.202 24.368 1.00 98.44 298 THR A C 1
ATOM 2347 O O . THR A 1 298 ? -15.296 -2.096 23.867 1.00 98.44 298 THR A O 1
ATOM 2350 N N . LEU A 1 299 ? -16.227 -3.365 25.470 1.00 98.50 299 LEU A N 1
ATOM 2351 C CA . LEU A 1 299 ? -16.786 -2.252 26.234 1.00 98.50 299 LEU A CA 1
ATOM 2352 C C . LEU A 1 299 ? -15.771 -1.767 27.269 1.00 98.50 299 LEU A C 1
ATOM 2354 O O . LEU A 1 299 ? -15.213 -2.562 28.029 1.00 98.50 299 LEU A O 1
ATOM 2358 N N . PHE A 1 300 ? -15.569 -0.455 27.306 1.00 98.62 300 PHE A N 1
ATOM 2359 C CA . PHE A 1 300 ? -14.757 0.250 28.287 1.00 98.62 300 PHE A CA 1
ATOM 2360 C C . PHE A 1 300 ? -15.669 1.110 29.150 1.00 98.62 300 PHE A C 1
ATOM 2362 O O . PHE A 1 300 ? -16.511 1.837 28.625 1.00 98.62 300 PHE A O 1
ATOM 2369 N N . MET A 1 301 ? -15.481 1.049 30.462 1.00 98.12 301 MET A N 1
ATOM 2370 C CA . MET A 1 301 ? -16.234 1.837 31.432 1.00 98.12 301 MET A CA 1
ATOM 2371 C C . MET A 1 301 ? -15.302 2.326 32.531 1.00 98.12 301 MET A C 1
ATOM 2373 O O . MET A 1 301 ? -14.489 1.548 33.022 1.00 98.12 301 MET A O 1
ATOM 2377 N N . ASP A 1 302 ? -15.400 3.589 32.921 1.00 98.44 302 ASP A N 1
ATOM 2378 C CA . ASP A 1 302 ? -14.542 4.160 33.960 1.00 98.44 302 ASP A CA 1
ATOM 2379 C C . ASP A 1 302 ? -15.277 5.235 34.773 1.00 98.44 302 ASP A C 1
ATOM 2381 O O . ASP A 1 302 ? -16.273 5.794 34.321 1.00 98.44 302 ASP A O 1
ATOM 2385 N N . ASP A 1 303 ? -14.774 5.532 35.968 1.00 97.00 303 ASP A N 1
ATOM 2386 C CA . ASP A 1 303 ? -15.280 6.574 36.878 1.00 97.00 303 ASP A CA 1
ATOM 2387 C C . ASP A 1 303 ? -14.676 7.963 36.590 1.00 97.00 303 ASP A C 1
ATOM 2389 O O . ASP A 1 303 ? -14.795 8.911 37.372 1.00 97.00 303 ASP A O 1
ATOM 2393 N N . ASN A 1 304 ? -13.982 8.080 35.458 1.00 96.31 304 ASN A N 1
ATOM 2394 C CA . ASN A 1 304 ? -13.351 9.296 34.982 1.00 96.31 304 ASN A CA 1
ATOM 2395 C C . ASN A 1 304 ? -13.395 9.354 33.442 1.00 96.31 304 ASN A C 1
ATOM 2397 O O . ASN A 1 304 ? -13.212 8.332 32.779 1.00 96.31 304 ASN A O 1
ATOM 2401 N N . PRO A 1 305 ? -13.563 10.548 32.846 1.00 96.00 305 PRO A N 1
ATOM 2402 C CA . PRO A 1 305 ? -13.720 10.702 31.396 1.00 96.00 305 PRO A CA 1
ATOM 2403 C C . PRO A 1 305 ? -12.446 10.390 30.596 1.00 96.00 305 PRO A C 1
ATOM 2405 O O . PRO A 1 305 ? -12.500 10.220 29.380 1.00 96.00 305 PRO A O 1
ATOM 2408 N N . GLU A 1 306 ? -11.292 10.307 31.262 1.00 96.62 306 GLU A N 1
ATOM 2409 C CA . GLU A 1 306 ? -10.000 10.024 30.628 1.00 96.62 306 GLU A CA 1
ATOM 2410 C C . GLU A 1 306 ? -9.753 8.521 30.427 1.00 96.62 306 GLU A C 1
ATOM 2412 O O . GLU A 1 306 ? -8.774 8.150 29.778 1.00 96.62 306 GLU A O 1
ATOM 2417 N N . PHE A 1 307 ? -10.619 7.653 30.969 1.00 97.31 307 PHE A N 1
ATOM 2418 C CA . PHE A 1 307 ? -10.438 6.198 30.976 1.00 97.31 307 PHE A CA 1
ATOM 2419 C C . PHE A 1 307 ? -9.036 5.805 31.478 1.00 97.31 307 PHE A C 1
ATOM 2421 O O . PHE A 1 307 ? -8.304 5.056 30.824 1.00 97.31 307 PHE A O 1
ATOM 2428 N N . SER A 1 308 ? -8.617 6.380 32.611 1.00 96.50 308 SER A N 1
ATOM 2429 C CA . SER A 1 308 ? -7.273 6.181 33.166 1.00 96.50 308 SER A CA 1
ATOM 2430 C C . SER A 1 308 ? -7.062 4.805 33.809 1.00 96.50 308 SER A C 1
ATOM 2432 O O . SER A 1 308 ? -5.920 4.340 33.888 1.00 96.50 308 SER A O 1
ATOM 2434 N N . SER A 1 309 ? -8.135 4.134 34.239 1.00 96.19 309 SER A N 1
ATOM 2435 C CA . SER A 1 309 ? -8.105 2.782 34.803 1.00 96.19 309 SER A CA 1
ATOM 2436 C C . SER A 1 309 ? -9.430 2.041 34.547 1.00 96.19 309 SER A C 1
ATOM 2438 O O . SER A 1 309 ? -10.083 1.597 35.496 1.00 96.19 309 SER A O 1
ATOM 2440 N N . PRO A 1 310 ? -9.819 1.857 33.275 1.00 97.56 310 PRO A N 1
ATOM 2441 C CA . PRO A 1 310 ? -11.155 1.415 32.930 1.00 97.56 310 PRO A CA 1
ATOM 2442 C C . PRO A 1 310 ? -11.377 -0.052 33.287 1.00 97.56 310 PRO A C 1
ATOM 2444 O O . PRO A 1 310 ? -10.487 -0.899 33.165 1.00 97.56 310 PRO A O 1
ATOM 2447 N N . LEU A 1 311 ? -12.617 -0.368 33.639 1.00 97.62 311 LEU A N 1
ATOM 2448 C CA . LEU A 1 311 ? -13.157 -1.712 33.527 1.00 97.62 311 LEU A CA 1
ATOM 2449 C C . LEU A 1 311 ? -13.312 -2.052 32.040 1.00 97.62 311 LEU A C 1
ATOM 2451 O O . LEU A 1 311 ? -13.886 -1.281 31.269 1.00 97.62 311 LEU A O 1
ATOM 2455 N N . VAL A 1 312 ? -12.785 -3.211 31.642 1.00 98.31 312 VAL A N 1
ATOM 2456 C CA . VAL A 1 312 ? -12.731 -3.649 30.242 1.00 98.31 312 VAL A CA 1
ATOM 2457 C C . VAL A 1 312 ? -13.432 -4.989 30.090 1.00 98.31 312 VAL A C 1
ATOM 2459 O O . VAL A 1 312 ? -13.154 -5.943 30.822 1.00 98.31 312 VAL A O 1
ATOM 2462 N N . PHE A 1 313 ? -14.330 -5.065 29.116 1.00 98.06 313 PHE A N 1
ATOM 2463 C CA . PHE A 1 313 ? -15.213 -6.200 28.909 1.00 98.06 313 PHE A CA 1
ATOM 2464 C C . PHE A 1 313 ? -15.202 -6.625 27.434 1.00 98.06 313 PHE A C 1
ATOM 2466 O O . PHE A 1 313 ? -15.859 -5.999 26.612 1.00 98.06 313 PHE A O 1
ATOM 2473 N N . ASP A 1 314 ? -14.502 -7.713 27.099 1.00 97.12 314 ASP A N 1
ATOM 2474 C CA . ASP A 1 314 ? -14.495 -8.304 25.745 1.00 97.12 314 ASP A CA 1
ATOM 2475 C C . ASP A 1 314 ? -15.801 -9.053 25.473 1.00 97.12 314 ASP A C 1
ATOM 2477 O O . ASP A 1 314 ? -16.136 -10.009 26.181 1.00 97.12 314 ASP A O 1
ATOM 2481 N N . ARG A 1 315 ? -16.599 -8.578 24.521 1.00 97.19 315 ARG A N 1
ATOM 2482 C CA . ARG A 1 315 ? -17.944 -9.080 24.215 1.00 97.19 315 ARG A CA 1
ATOM 2483 C C . ARG A 1 315 ? -17.974 -9.961 22.968 1.00 97.19 315 ARG A C 1
ATOM 2485 O O . ARG A 1 315 ? -19.015 -10.553 22.696 1.00 97.19 315 ARG A O 1
ATOM 2492 N N . GLY A 1 316 ? -16.868 -10.127 22.243 1.00 95.50 316 GLY A N 1
ATOM 2493 C CA . GLY A 1 316 ? -16.900 -10.810 20.949 1.00 95.50 316 GLY A CA 1
ATOM 2494 C C . GLY A 1 316 ? -17.924 -10.158 20.009 1.00 95.50 316 GLY A C 1
ATOM 2495 O O . GLY A 1 316 ? -18.108 -8.946 20.042 1.00 95.50 316 GLY A O 1
ATOM 2496 N N . GLY A 1 317 ? -18.627 -10.951 19.202 1.00 95.00 317 GLY A N 1
ATOM 2497 C CA . GLY A 1 317 ? -19.574 -10.443 18.197 1.00 95.00 317 GLY A CA 1
ATOM 2498 C C . GLY A 1 317 ? -20.963 -10.032 18.705 1.00 95.00 317 GLY A C 1
ATOM 2499 O O . GLY A 1 317 ? -21.887 -9.970 17.901 1.00 95.00 317 GLY A O 1
ATOM 2500 N N . VAL A 1 318 ? -21.173 -9.817 20.012 1.00 96.56 318 VAL A N 1
ATOM 2501 C CA . VAL A 1 318 ? -22.474 -9.324 20.516 1.00 96.56 318 VAL A CA 1
ATOM 2502 C C . VAL A 1 318 ? -22.435 -7.825 20.783 1.00 96.56 318 VAL A C 1
ATOM 2504 O O . VAL A 1 318 ? -21.419 -7.300 21.225 1.00 96.56 318 VAL A O 1
ATOM 2507 N N . THR A 1 319 ? -23.571 -7.158 20.589 1.00 97.56 319 THR A N 1
ATOM 2508 C CA . THR A 1 319 ? -23.729 -5.702 20.745 1.00 97.56 319 THR A CA 1
ATOM 2509 C C . THR A 1 319 ? -24.442 -5.278 22.028 1.00 97.56 319 THR A C 1
ATOM 2511 O O . THR A 1 319 ? -25.118 -4.248 22.095 1.00 97.56 319 THR A O 1
ATOM 2514 N N . TRP A 1 320 ? -24.332 -6.103 23.069 1.00 97.94 320 TRP A N 1
ATOM 2515 C CA . TRP A 1 320 ? -24.935 -5.816 24.362 1.00 97.94 320 TRP A CA 1
ATOM 2516 C C . TRP A 1 320 ? -24.120 -6.369 25.531 1.00 97.94 320 TRP A C 1
ATOM 2518 O O . TRP A 1 320 ? -23.361 -7.334 25.403 1.00 97.94 320 TRP A O 1
ATOM 2528 N N . PHE A 1 321 ? -24.314 -5.777 26.706 1.00 98.06 321 PHE A N 1
ATOM 2529 C CA . PHE A 1 321 ? -23.732 -6.224 27.960 1.00 98.06 321 PHE A CA 1
ATOM 2530 C C . PHE A 1 321 ? -24.612 -5.831 29.149 1.00 98.06 321 PHE A C 1
ATOM 2532 O O . PHE A 1 321 ? -25.002 -4.683 29.291 1.00 98.06 321 PHE A O 1
ATOM 2539 N N . ASN A 1 322 ? -24.890 -6.778 30.044 1.00 98.00 322 ASN A N 1
ATOM 2540 C CA . ASN A 1 322 ? -25.605 -6.495 31.286 1.00 98.00 322 ASN A CA 1
ATOM 2541 C C . ASN A 1 322 ? -24.625 -6.372 32.453 1.00 98.00 322 ASN A C 1
ATOM 2543 O O . ASN A 1 322 ? -23.798 -7.264 32.659 1.00 98.00 322 ASN A O 1
ATOM 2547 N N . TYR A 1 323 ? -24.779 -5.320 33.252 1.00 97.56 323 TYR A N 1
ATOM 2548 C CA . TYR A 1 323 ? -23.981 -5.083 34.452 1.00 97.56 323 TYR A CA 1
ATOM 2549 C C . TYR A 1 323 ? -24.865 -4.652 35.625 1.00 97.56 323 TYR A C 1
ATOM 2551 O O . TYR A 1 323 ? -25.910 -4.036 35.428 1.00 97.56 323 TYR A O 1
ATOM 2559 N N . VAL A 1 324 ? -24.457 -4.992 36.848 1.00 97.06 324 VAL A N 1
ATOM 2560 C CA . VAL A 1 324 ? -25.134 -4.580 38.086 1.00 97.06 324 VAL A CA 1
ATOM 2561 C C . VAL A 1 324 ? -24.112 -3.877 38.965 1.00 97.06 324 VAL A C 1
ATOM 2563 O O . VAL A 1 324 ? -23.107 -4.484 39.334 1.00 97.06 324 VAL A O 1
ATOM 2566 N N . PHE A 1 325 ? -24.388 -2.622 39.308 1.00 95.88 325 PHE A N 1
ATOM 2567 C CA . PHE A 1 325 ? -23.581 -1.839 40.242 1.00 95.88 325 PHE A CA 1
ATOM 2568 C C . PHE A 1 325 ? -23.924 -2.204 41.687 1.00 95.88 325 PHE A C 1
ATOM 2570 O O . PHE A 1 325 ? -25.101 -2.345 42.037 1.00 95.88 325 PHE A O 1
ATOM 2577 N N . GLY A 1 326 ? -22.899 -2.372 42.519 1.00 94.00 326 GLY A N 1
ATOM 2578 C CA . GLY A 1 326 ? -23.044 -2.559 43.956 1.00 94.00 326 GLY A CA 1
ATOM 2579 C C . GLY A 1 326 ? -23.422 -1.263 44.669 1.00 94.00 326 GLY A C 1
ATOM 2580 O O . GLY A 1 326 ? -23.316 -0.172 44.115 1.00 94.00 326 GLY A O 1
ATOM 2581 N N . ASP A 1 327 ? -23.839 -1.381 45.928 1.00 92.06 327 ASP A N 1
ATOM 2582 C CA . ASP A 1 327 ? -24.276 -0.233 46.737 1.00 92.06 327 ASP A CA 1
ATOM 2583 C C . ASP A 1 327 ? -23.174 0.820 46.956 1.00 92.06 327 ASP A C 1
ATOM 2585 O O . ASP A 1 327 ? -23.481 1.990 47.180 1.00 92.06 327 ASP A O 1
ATOM 2589 N N . ASP A 1 328 ? -21.903 0.416 46.857 1.00 92.50 328 ASP A N 1
ATOM 2590 C CA . ASP A 1 328 ? -20.736 1.293 47.002 1.00 92.50 328 ASP A CA 1
ATOM 2591 C C . ASP A 1 328 ? -20.258 1.898 45.665 1.00 92.50 328 ASP A C 1
ATOM 2593 O O . ASP A 1 328 ? -19.363 2.743 45.663 1.00 92.50 328 ASP A O 1
ATOM 2597 N N . ASP A 1 329 ? -20.856 1.514 44.532 1.00 94.44 329 ASP A N 1
ATOM 2598 C CA . ASP A 1 329 ? -20.406 1.913 43.191 1.00 94.44 329 ASP A CA 1
ATOM 2599 C C . ASP A 1 329 ? -21.105 3.193 42.683 1.00 94.44 329 ASP A C 1
ATOM 2601 O O . ASP A 1 329 ? -21.253 3.392 41.479 1.00 94.44 329 ASP A O 1
ATOM 2605 N N . THR A 1 330 ? -21.572 4.071 43.576 1.00 96.06 330 THR A N 1
ATOM 2606 C CA . THR A 1 330 ? -22.281 5.308 43.197 1.00 96.06 330 THR A CA 1
ATOM 2607 C C . THR A 1 330 ? -21.345 6.377 42.636 1.00 96.06 330 THR A C 1
ATOM 2609 O O . THR A 1 330 ? -20.229 6.539 43.128 1.00 96.06 330 THR A O 1
ATOM 2612 N N . GLY A 1 331 ? -21.832 7.189 41.700 1.00 96.88 331 GLY A N 1
ATOM 2613 C CA . GLY A 1 331 ? -21.068 8.287 41.104 1.00 96.88 331 GLY A CA 1
ATOM 2614 C C . GLY A 1 331 ? -21.276 8.400 39.599 1.00 96.88 331 GLY A C 1
ATOM 2615 O O . GLY A 1 331 ? -22.089 7.677 39.025 1.00 96.88 331 GLY A O 1
ATOM 2616 N N . ASN A 1 332 ? -20.555 9.326 38.969 1.00 98.00 332 ASN A N 1
ATOM 2617 C CA . ASN A 1 332 ? -20.565 9.458 37.515 1.00 98.00 332 ASN A CA 1
ATOM 2618 C C . ASN A 1 332 ? -19.623 8.427 36.898 1.00 98.00 332 ASN A C 1
ATOM 2620 O O . ASN A 1 332 ? -18.511 8.227 37.387 1.00 98.00 332 ASN A O 1
ATOM 2624 N N . TYR A 1 333 ? -20.070 7.832 35.803 1.00 98.50 333 TYR A N 1
ATOM 2625 C CA . TYR A 1 333 ? -19.296 6.920 34.982 1.00 98.50 333 TYR A CA 1
ATOM 2626 C C . TYR A 1 333 ? -19.368 7.348 33.526 1.00 98.50 333 TYR A C 1
ATOM 2628 O O . TYR A 1 333 ? -20.345 7.947 33.079 1.00 98.50 333 TYR A O 1
ATOM 2636 N N . TRP A 1 334 ? -18.336 6.976 32.782 1.00 98.62 334 TRP A N 1
ATOM 2637 C CA . TRP A 1 334 ? -18.247 7.135 31.343 1.00 98.62 334 TRP A CA 1
ATOM 2638 C C . TRP A 1 334 ? -18.069 5.771 30.711 1.00 98.62 334 TRP A C 1
ATOM 2640 O O . TRP A 1 334 ? -17.369 4.912 31.251 1.00 98.62 334 TRP A O 1
ATOM 2650 N N . TRP A 1 335 ? -18.677 5.569 29.550 1.00 98.56 335 TRP A N 1
ATOM 2651 C CA . TRP A 1 335 ? -18.506 4.338 28.800 1.00 98.56 335 TRP A CA 1
ATOM 2652 C C . TRP A 1 335 ? -18.429 4.584 27.299 1.00 98.56 335 TRP A C 1
ATOM 2654 O O . TRP A 1 335 ? -18.913 5.586 26.772 1.00 98.56 335 TRP A O 1
ATOM 2664 N N . LYS A 1 336 ? -17.743 3.661 26.631 1.00 98.50 336 LYS A N 1
ATOM 2665 C CA . LYS A 1 336 ? -17.544 3.637 25.183 1.00 98.50 336 LYS A CA 1
ATOM 2666 C C . LYS A 1 336 ? -17.218 2.224 24.725 1.00 98.50 336 LYS A C 1
ATOM 2668 O O . LYS A 1 336 ? -16.835 1.370 25.529 1.00 98.50 336 LYS A O 1
ATOM 2673 N N . VAL A 1 337 ? -17.338 1.981 23.429 1.00 98.56 337 VAL A N 1
ATOM 2674 C CA . VAL A 1 337 ? -17.120 0.666 22.829 1.00 98.56 337 VAL A CA 1
ATOM 2675 C C . VAL A 1 337 ? -16.072 0.759 21.727 1.00 98.56 337 VAL A C 1
ATOM 2677 O O . VAL A 1 337 ? -16.025 1.710 20.952 1.00 98.56 337 VAL A O 1
ATOM 2680 N N . TYR A 1 338 ? -15.211 -0.247 21.684 1.00 97.75 338 TYR A N 1
ATOM 2681 C CA . TYR A 1 338 ? -14.187 -0.436 20.673 1.00 97.75 338 TYR A CA 1
ATOM 2682 C C . TYR A 1 338 ? -14.548 -1.646 19.817 1.00 97.75 338 TYR A C 1
ATOM 2684 O O . TYR A 1 338 ? -14.781 -2.720 20.368 1.00 97.75 338 TYR A O 1
ATOM 2692 N N . ALA A 1 339 ? -14.605 -1.468 18.502 1.00 96.88 339 ALA A N 1
ATOM 2693 C CA . ALA A 1 339 ? -14.776 -2.532 17.526 1.00 96.88 339 ALA A CA 1
ATOM 2694 C C . ALA A 1 339 ? -13.418 -2.918 16.925 1.00 96.88 339 ALA A C 1
ATOM 2696 O O . ALA A 1 339 ? -12.616 -2.043 16.590 1.00 96.88 339 ALA A O 1
ATOM 2697 N N . GLU A 1 340 ? -13.182 -4.214 16.763 1.00 94.12 340 GLU A N 1
ATOM 2698 C CA . GLU A 1 340 ? -12.009 -4.778 16.096 1.00 94.12 340 GLU A CA 1
ATOM 2699 C C . GLU A 1 340 ? -12.441 -5.927 15.189 1.00 94.12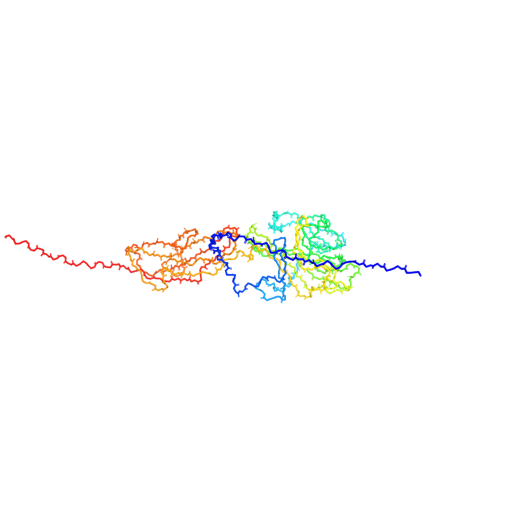 340 GLU A C 1
ATOM 2701 O O . GLU A 1 340 ? -13.268 -6.755 15.571 1.00 94.12 340 GLU A O 1
ATOM 2706 N N . GLU A 1 341 ? -11.889 -5.949 13.987 1.00 90.88 341 GLU A N 1
ATOM 2707 C CA . GLU A 1 341 ? -12.071 -6.997 12.991 1.00 90.88 341 GLU A CA 1
ATOM 2708 C C . GLU A 1 341 ? -10.831 -7.903 12.958 1.00 90.88 341 GLU A C 1
ATOM 2710 O O . GLU A 1 341 ? -9.722 -7.442 13.230 1.00 90.88 341 GLU A O 1
ATOM 2715 N N . ASP A 1 342 ? -11.006 -9.196 12.676 1.00 85.81 342 ASP A N 1
ATOM 2716 C CA . ASP A 1 342 ? -9.992 -10.219 12.955 1.00 85.81 342 ASP A CA 1
ATOM 2717 C C . ASP A 1 342 ? -9.115 -10.684 11.770 1.00 85.81 342 ASP A C 1
ATOM 2719 O O . ASP A 1 342 ? -8.038 -11.238 12.020 1.00 85.81 342 ASP A O 1
ATOM 2723 N N . ASP A 1 343 ? -9.496 -10.465 10.506 1.00 81.56 343 ASP A N 1
ATOM 2724 C CA . ASP A 1 343 ? -8.716 -10.883 9.326 1.00 81.56 343 ASP A CA 1
ATOM 2725 C C . ASP A 1 343 ? -7.596 -9.886 9.009 1.00 81.56 343 ASP A C 1
ATOM 2727 O O . ASP A 1 343 ? -6.417 -10.244 8.841 1.00 81.56 343 ASP A O 1
ATOM 2731 N N . ILE A 1 344 ? -7.943 -8.601 8.963 1.00 78.00 344 ILE A N 1
ATOM 2732 C CA . ILE A 1 344 ? -6.988 -7.530 8.711 1.00 78.00 344 ILE A CA 1
ATOM 2733 C C . ILE A 1 344 ? -6.728 -6.685 9.957 1.00 78.00 344 ILE A C 1
ATOM 2735 O O . ILE A 1 344 ? -5.845 -5.846 9.918 1.00 78.00 344 ILE A O 1
ATOM 2739 N N . GLY A 1 345 ? -7.363 -6.919 11.106 1.00 79.56 345 GLY A N 1
ATOM 2740 C CA . GLY A 1 345 ? -6.956 -6.247 12.349 1.00 79.56 345 GLY A CA 1
ATOM 2741 C C . GLY A 1 345 ? -7.225 -4.744 12.323 1.00 79.56 345 GLY A C 1
ATOM 2742 O O . GLY A 1 345 ? -6.483 -3.963 12.931 1.00 79.56 345 GLY A O 1
ATOM 2743 N N . ILE A 1 346 ? -8.232 -4.317 11.558 1.00 84.75 346 ILE A N 1
ATOM 2744 C CA . ILE A 1 346 ? -8.688 -2.933 11.604 1.00 84.75 346 ILE A CA 1
ATOM 2745 C C . ILE A 1 346 ? -9.605 -2.723 12.803 1.00 84.75 346 ILE A C 1
ATOM 2747 O O . ILE A 1 346 ? -10.264 -3.635 13.298 1.00 84.75 346 ILE A O 1
ATOM 2751 N N . SER A 1 347 ? -9.654 -1.487 13.277 1.00 90.62 347 SER A N 1
ATOM 2752 C CA . SER A 1 347 ? -10.350 -1.170 14.512 1.00 90.62 347 SER A CA 1
ATOM 2753 C C . SER A 1 347 ? -10.939 0.223 14.500 1.00 90.62 347 SER A C 1
ATOM 2755 O O . SER A 1 347 ? -10.376 1.130 13.877 1.00 90.62 347 SER A O 1
ATOM 2757 N N . LYS A 1 348 ? -12.007 0.418 15.268 1.00 94.00 348 LYS A N 1
ATOM 2758 C CA . LYS A 1 348 ? -12.687 1.700 15.386 1.00 94.00 348 LYS A CA 1
ATOM 2759 C C . LYS A 1 348 ? -13.335 1.869 16.758 1.00 94.00 348 LYS A C 1
ATOM 2761 O O . LYS A 1 348 ? -13.963 0.954 17.277 1.00 94.00 348 LYS A O 1
ATOM 2766 N N . TRP A 1 349 ? -13.194 3.053 17.346 1.00 97.06 349 TRP A N 1
ATOM 2767 C CA . TRP A 1 349 ? -14.029 3.456 18.480 1.00 97.06 349 TRP A CA 1
ATOM 2768 C C . TRP A 1 349 ? -15.413 3.864 17.979 1.00 97.06 349 TRP A C 1
ATOM 2770 O O . TRP A 1 349 ? -15.507 4.428 16.891 1.00 97.06 349 TRP A O 1
ATOM 2780 N N . CYS A 1 350 ? -16.454 3.626 18.777 1.00 96.62 350 CYS A N 1
ATOM 2781 C CA . CYS A 1 350 ? -17.747 4.267 18.549 1.00 96.62 350 CYS A CA 1
ATOM 2782 C C . CYS A 1 350 ? -17.594 5.794 18.494 1.00 96.62 350 CYS A C 1
ATOM 2784 O O . CYS A 1 350 ? -16.652 6.356 19.062 1.00 96.62 350 CYS A O 1
ATOM 2786 N N . GLU A 1 351 ? -18.535 6.463 17.834 1.00 96.88 351 GLU A N 1
ATOM 2787 C CA . GLU A 1 351 ? -18.485 7.921 17.652 1.00 96.88 351 GLU A CA 1
ATOM 2788 C C . GLU A 1 351 ? -18.700 8.688 18.968 1.00 96.88 351 GLU A C 1
ATOM 2790 O O . GLU A 1 351 ? -18.247 9.826 19.118 1.00 96.88 351 GLU A O 1
ATOM 2795 N N . ASP A 1 352 ? -19.333 8.040 19.948 1.00 95.25 352 ASP A N 1
ATOM 2796 C CA . ASP A 1 352 ? -19.729 8.657 21.207 1.00 95.25 352 ASP A CA 1
ATOM 2797 C C . ASP A 1 352 ? -18.900 8.195 22.412 1.00 95.25 352 ASP A C 1
ATOM 2799 O O . ASP A 1 352 ? -18.350 7.093 22.470 1.00 95.25 352 ASP A O 1
ATOM 2803 N N . VAL A 1 353 ? -18.903 9.036 23.444 1.00 97.88 353 VAL A N 1
ATOM 2804 C CA . VAL A 1 353 ? -18.610 8.652 24.826 1.00 97.88 353 VAL A CA 1
ATOM 2805 C C . VAL A 1 353 ? -19.793 9.123 25.654 1.00 97.88 353 VAL A C 1
ATOM 2807 O O . VAL A 1 353 ? -20.041 10.324 25.716 1.00 97.88 353 VAL A O 1
ATOM 2810 N N . PHE A 1 354 ? -20.522 8.195 26.269 1.00 98.50 354 PHE A N 1
ATOM 2811 C CA . PHE A 1 354 ? -21.697 8.526 27.075 1.00 98.50 354 PHE A CA 1
ATOM 2812 C C . PHE A 1 354 ? -21.335 8.588 28.558 1.00 98.50 354 PHE A C 1
ATOM 2814 O O . PHE A 1 354 ? -20.586 7.746 29.062 1.00 98.50 354 PHE A O 1
ATOM 2821 N N . GLU A 1 355 ? -21.885 9.577 29.256 1.00 98.38 355 GLU A N 1
ATOM 2822 C CA . GLU A 1 355 ? -21.847 9.713 30.711 1.00 98.38 355 GLU A CA 1
ATOM 2823 C C . GLU A 1 355 ? -23.146 9.177 31.326 1.00 98.38 355 GLU A C 1
ATOM 2825 O O . GLU A 1 355 ? -24.219 9.310 30.747 1.00 98.38 355 GLU A O 1
ATOM 2830 N N . PHE A 1 356 ? -23.087 8.596 32.520 1.00 98.12 356 PHE A N 1
ATOM 2831 C CA . PHE A 1 356 ? -24.277 8.278 33.309 1.00 98.12 356 PHE A CA 1
ATOM 2832 C C . PHE A 1 356 ? -23.985 8.371 34.808 1.00 98.12 356 PHE A C 1
ATOM 2834 O O . PHE A 1 356 ? -22.850 8.205 35.255 1.00 98.12 356 PHE A O 1
ATOM 2841 N N . LEU A 1 357 ? -25.024 8.636 35.597 1.00 98.12 357 LEU A N 1
ATOM 2842 C CA . LEU A 1 357 ? -24.964 8.705 37.055 1.00 98.12 357 LEU A CA 1
ATOM 2843 C C . LEU A 1 357 ? -25.509 7.410 37.663 1.00 98.12 357 LEU A C 1
ATOM 2845 O O . LEU A 1 357 ? -26.658 7.048 37.422 1.00 98.12 357 LEU A O 1
ATOM 2849 N N . VAL A 1 358 ? -24.711 6.753 38.503 1.00 97.56 358 VAL A N 1
ATOM 2850 C CA . VAL A 1 358 ? -25.148 5.636 39.348 1.00 97.56 358 VAL A CA 1
ATOM 2851 C C . VAL A 1 358 ? -25.596 6.178 40.705 1.00 97.56 358 VAL A C 1
ATOM 2853 O O . VAL A 1 358 ? -24.781 6.662 41.498 1.00 97.56 358 VAL A O 1
ATOM 2856 N N . THR A 1 359 ? -26.889 6.059 40.993 1.00 96.31 359 THR A N 1
ATOM 2857 C CA . THR A 1 359 ? -27.519 6.511 42.236 1.00 96.31 359 THR A CA 1
ATOM 2858 C C . THR A 1 359 ? -27.843 5.324 43.143 1.00 96.31 359 THR A C 1
ATOM 2860 O O . THR A 1 359 ? -28.426 4.324 42.725 1.00 96.31 359 THR A O 1
ATOM 2863 N N . GLY A 1 360 ? -27.491 5.436 44.425 1.00 91.06 360 GLY A N 1
ATOM 2864 C CA . GLY A 1 360 ? -27.832 4.424 45.423 1.00 91.06 360 GLY A CA 1
ATOM 2865 C C . GLY A 1 360 ? -29.333 4.393 45.717 1.00 91.06 360 GLY A C 1
ATOM 2866 O O . GLY A 1 360 ? -29.961 5.440 45.895 1.00 91.06 360 GLY A O 1
ATOM 2867 N N . VAL A 1 361 ? -29.916 3.199 45.829 1.00 78.75 361 VAL A N 1
ATOM 2868 C CA . VAL A 1 361 ? -31.316 3.055 46.254 1.00 78.75 361 VAL A CA 1
ATOM 2869 C C . VAL A 1 361 ? -31.391 3.161 47.779 1.00 78.75 361 VAL A C 1
ATOM 2871 O O . VAL A 1 361 ? -31.049 2.227 48.502 1.00 78.75 361 VAL A O 1
ATOM 2874 N N . SER A 1 362 ? -31.853 4.297 48.308 1.00 65.12 362 SER A N 1
ATOM 2875 C CA . SER A 1 362 ? -32.116 4.408 49.746 1.00 65.12 362 SER A CA 1
ATOM 2876 C C . SER A 1 362 ? -33.374 3.618 50.109 1.00 65.12 362 SER A C 1
ATOM 2878 O O . SER A 1 362 ? -34.487 4.009 49.748 1.00 65.12 362 SER A O 1
ATOM 2880 N N . VAL A 1 363 ? -33.224 2.531 50.866 1.00 59.16 363 VAL A N 1
ATOM 2881 C CA . VAL A 1 363 ? -34.361 1.926 51.564 1.00 59.16 363 VAL A CA 1
ATOM 2882 C C . VAL A 1 363 ? -34.687 2.825 52.753 1.00 59.16 363 VAL A C 1
ATOM 2884 O O . VAL A 1 363 ? -34.019 2.767 53.784 1.00 59.16 363 VAL A O 1
ATOM 2887 N N . ASP A 1 364 ? -35.714 3.664 52.625 1.00 54.00 364 ASP A N 1
ATOM 2888 C CA . ASP A 1 364 ? -36.352 4.239 53.807 1.00 54.00 364 ASP A CA 1
ATOM 2889 C C . ASP A 1 364 ? -36.919 3.064 54.613 1.00 54.00 364 ASP A C 1
ATOM 2891 O O . ASP A 1 364 ? -37.915 2.448 54.222 1.00 54.00 364 ASP A O 1
ATOM 2895 N N . GLU A 1 365 ? -36.283 2.714 55.735 1.00 53.44 365 GLU A N 1
ATOM 2896 C CA . GLU A 1 365 ? -36.902 1.825 56.711 1.00 53.44 365 GLU A CA 1
ATOM 2897 C C . GLU A 1 365 ? -38.183 2.508 57.202 1.00 53.44 365 GLU A C 1
ATOM 2899 O O . GLU A 1 365 ? -38.178 3.315 58.136 1.00 53.44 365 GLU A O 1
ATOM 2904 N N . THR A 1 366 ? -39.322 2.191 56.584 1.00 52.34 366 THR A N 1
ATOM 2905 C CA . THR A 1 366 ? -40.620 2.495 57.173 1.00 52.34 366 THR A CA 1
ATOM 2906 C C . THR A 1 366 ? -40.668 1.780 58.510 1.00 52.34 366 THR A C 1
ATOM 2908 O O . THR A 1 366 ? -40.854 0.567 58.565 1.00 52.34 366 THR A O 1
ATOM 2911 N N . THR A 1 367 ? -40.437 2.552 59.575 1.00 49.16 367 THR A N 1
ATOM 2912 C CA . THR A 1 367 ? -40.589 2.173 60.982 1.00 49.16 367 THR A CA 1
ATOM 2913 C C . THR A 1 367 ? -41.658 1.094 61.153 1.00 49.16 367 THR A C 1
ATOM 2915 O O . THR A 1 367 ? -42.858 1.359 61.069 1.00 49.16 367 THR A O 1
ATOM 2918 N N . TRP A 1 368 ? -41.227 -0.147 61.390 1.00 52.38 368 TRP A N 1
ATOM 2919 C CA . TRP A 1 368 ? -42.131 -1.207 61.813 1.00 52.38 368 TRP A CA 1
ATOM 2920 C C . TRP A 1 368 ? -42.725 -0.775 63.151 1.00 52.38 368 TRP A C 1
ATOM 2922 O O . TRP A 1 368 ? -42.031 -0.709 64.168 1.00 52.38 368 TRP A O 1
ATOM 2932 N N . GLY A 1 369 ? -44.004 -0.394 63.128 1.00 49.88 369 GLY A N 1
ATOM 2933 C CA . GLY A 1 369 ? -44.728 0.062 64.304 1.00 49.88 369 GLY A CA 1
ATOM 2934 C C . GLY A 1 369 ? -44.566 -0.930 65.452 1.00 49.88 369 GLY A C 1
ATOM 2935 O O . GLY A 1 369 ? -44.795 -2.128 65.293 1.00 49.88 369 GLY A O 1
ATOM 2936 N N . GLN A 1 370 ? -44.164 -0.418 66.616 1.00 48.06 370 GLN A N 1
ATOM 2937 C CA . GLN A 1 370 ? -44.120 -1.177 67.861 1.00 48.06 370 GLN A CA 1
ATOM 2938 C C . GLN A 1 370 ? -45.478 -1.852 68.096 1.00 48.06 370 GLN A C 1
ATOM 2940 O O . GLN A 1 370 ? -46.462 -1.188 68.428 1.00 48.06 370 GLN A O 1
ATOM 2945 N N . ILE A 1 371 ? -45.536 -3.177 67.972 1.00 50.12 371 ILE A N 1
ATOM 2946 C CA . ILE A 1 371 ? -46.656 -3.953 68.499 1.00 50.12 371 ILE A CA 1
ATOM 2947 C C . ILE A 1 371 ? -46.522 -3.897 70.024 1.00 50.12 371 ILE A C 1
ATOM 2949 O O . ILE A 1 371 ? -45.701 -4.597 70.617 1.00 50.12 371 ILE A O 1
ATOM 2953 N N . LYS A 1 372 ? -47.316 -3.040 70.676 1.00 45.94 372 LYS A N 1
ATOM 2954 C CA . LYS A 1 372 ? -47.574 -3.164 72.113 1.00 45.94 372 LYS A CA 1
ATOM 2955 C C . LYS A 1 372 ? -48.287 -4.495 72.339 1.00 45.94 372 LYS A C 1
ATOM 2957 O O . LYS A 1 372 ? -49.451 -4.637 71.981 1.00 45.94 372 LYS A O 1
ATOM 2962 N N . ALA A 1 373 ? -47.597 -5.458 72.937 1.00 47.88 373 ALA A N 1
ATOM 2963 C CA . ALA A 1 373 ? -48.267 -6.573 73.585 1.00 47.88 373 ALA A CA 1
ATOM 2964 C C . ALA A 1 373 ? -48.887 -6.047 74.889 1.00 47.88 373 ALA A C 1
ATOM 2966 O O . ALA A 1 373 ? -48.164 -5.702 75.823 1.00 47.88 373 ALA A O 1
ATOM 2967 N N . GLU A 1 374 ? -50.213 -5.940 74.928 1.00 49.94 374 GLU A N 1
ATOM 2968 C CA . GLU A 1 374 ? -50.955 -5.855 76.185 1.00 49.94 374 GLU A CA 1
ATOM 2969 C C . GLU A 1 374 ? -51.148 -7.282 76.714 1.00 49.94 374 GLU A C 1
ATOM 2971 O O . GLU A 1 374 ? -51.707 -8.130 76.016 1.00 49.94 374 GLU A O 1
ATOM 2976 N N . TYR A 1 375 ? -50.663 -7.538 77.929 1.00 51.09 375 TYR A N 1
ATOM 2977 C CA . TYR A 1 375 ? -51.075 -8.661 78.771 1.00 51.09 375 TYR A CA 1
ATOM 2978 C C . TYR A 1 375 ? -51.557 -8.122 80.110 1.00 51.09 375 TYR A C 1
ATOM 2980 O O . TYR A 1 375 ? -50.874 -7.216 80.649 1.00 51.09 375 TYR A O 1
#

Radius of gyration: 33.0 Å; chains: 1; bounding box: 78×42×154 Å

pLDDT: mean 86.1, std 21.78, range [26.7, 98.88]

Foldseek 3Di:
DDDDDDDDDDDDDDDDDDDDDDDDDDDDPPPPPQPPDPQDPDPPDWDWLQKDKAKCVDPDPRHDQQDDDDFDAWDQDWFFLDKDWDFACAWFQGSNDTDGGGQIKMAEQQQKIARDPWCSSPQQDDDFLDQDPDARIFNLWGHRWTGDNPWTWGWDWDDDPPWIKTKIKTPFIGHPVFDPFGWIKMKIFTRDPFPLFGTKIKIHGQAQDGRDPCGQSQATWGWGGHRRSPIITTPDHNDNNRHHSMMMMITRPLVVQFDWAAKAWDPPAAAAEDEAPDKGKTFIDHTSGPHDFFKWKKKWKDLDPVSPPTDIGTDGRDGMDIDHHHQPRWHKMKMWMKMFTDSGGDIDTHPDIGMYTYDYDDDPPPPPDDPPDDD

Secondary structure (DSSP, 8-state):
----------PPPPP----------------------TT----SS--BTTEEEEETT--STTPPPP-PPPP--B-----BS-EEEEE-SS-EEETTEEE-TT-EEEEETTSEEES--TTTT-----PSS-SSSS-SEEEEEESSEE--TT--EEEEEES-TTS-EEEEEEEEEEETTEEEEEEEEEEEEEPPS-SSSPPPEEEEEEE---SSTTGGGTT-EEEEE-TTSS-EEEEEES-S---SSEEEEEEEHHHHHSPPPP--EEESPTTEEEETTSEEEEEEPPP---SSS-EEEEEEEESSTT-SS-EEEEEET-SEEEEE--TT--EEEEEEEEEEESSS--EEE-S--EEEEEE----------------